Protein AF-A0A7S3QBJ7-F1 (afdb_monomer_lite)

Organism: NCBI:txid122233

Sequence (234 aa):
SKLQPYYFSNGYGLFRRMTGVGNSHPRRQLGHDWGYAGLPPSVVERPEIILKVELLSPSETVRELNFRWKPGDISKMPRQVAPYQPRLDWQMWFAALGSYHHNPWLVHFIHKILQGCKPVIALIDEPGLVSGAEEVLQIHALLFNYDFTRLNTEWSRKIPGTHLITSESESSDPGPEPENVDNHRGIWWTRSFDKDYLPPLDSSNESLRRLLESQGFHENMCLLSDEKCKLLSD

Radius of gyration: 21.18 Å; chains: 1; bounding box: 65×41×54 Å

InterPro domains:
  IPR009613 Lipase maturation factor [PTHR14463] (2-220)
  IPR057433 Lipase maturation factor 1/2, C-terminal domain [PF25179] (44-156)

Foldseek 3Di:
DPDDLAPDDAPCVVCLPVDLPDPPPPPDPPVDLPDDPSDAPRQNWAKFKWKWFFWPDPVRDIDTFAFDAADDDQLDRHDHQPPHDLPVNVLRRVCRSDACVVVVVVLVLVLCLQVLLLVSCVRGPDVCSNVVVIHTFKIWIFIKIKRFEHPPDPVQVPRPPHDHQDQPVPDPDDDPDDDDDPDSSGGGIDMDTDGGRDGMDGNPDPVSVVSCVVVVHDPDDSPDPPPVVPPPDD

pLDDT: mean 72.74, std 20.42, range [30.16, 96.5]

Structure (mmCIF, N/CA/C/O 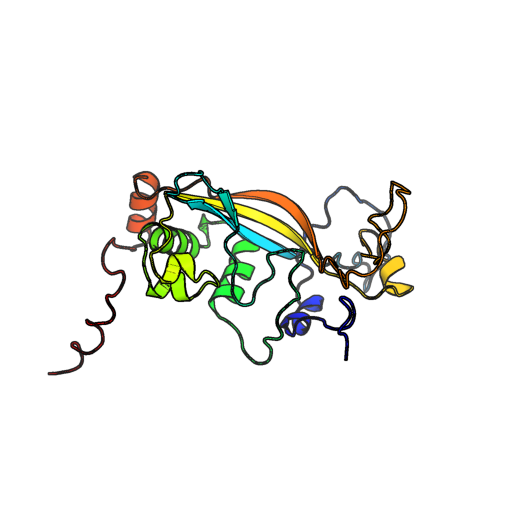backbone):
data_AF-A0A7S3QBJ7-F1
#
_entry.id   AF-A0A7S3QBJ7-F1
#
loop_
_atom_site.group_PDB
_atom_site.id
_atom_site.type_symbol
_atom_site.label_atom_id
_atom_site.label_alt_id
_atom_site.label_comp_id
_atom_site.label_asym_id
_atom_site.label_entity_id
_atom_site.label_seq_id
_atom_site.pdbx_PDB_ins_code
_atom_site.Cartn_x
_atom_site.Cartn_y
_atom_site.Cartn_z
_atom_site.occupancy
_atom_site.B_iso_or_equiv
_atom_site.auth_seq_id
_atom_site.auth_comp_id
_atom_site.auth_asym_id
_atom_site.auth_atom_id
_atom_site.pdbx_PDB_model_num
ATOM 1 N N . SER A 1 1 ? 26.733 -17.215 4.662 1.00 37.94 1 SER A N 1
ATOM 2 C CA . SER A 1 1 ? 26.687 -16.595 3.322 1.00 37.94 1 SER A CA 1
ATOM 3 C C . SER A 1 1 ? 26.086 -15.203 3.458 1.00 37.94 1 SER A C 1
ATOM 5 O O . SER A 1 1 ? 24.935 -15.092 3.855 1.00 37.94 1 SER A O 1
ATOM 7 N N . LYS A 1 2 ? 26.858 -14.129 3.223 1.00 37.47 2 LYS A N 1
ATOM 8 C CA . LYS A 1 2 ? 26.306 -12.761 3.200 1.00 37.47 2 LYS A CA 1
ATOM 9 C C . LYS A 1 2 ? 25.478 -12.613 1.914 1.00 37.47 2 LYS A C 1
ATOM 11 O O . LYS A 1 2 ? 26.030 -12.687 0.820 1.00 37.47 2 LYS A O 1
ATOM 16 N N . LEU A 1 3 ? 24.155 -12.513 2.050 1.00 44.62 3 LEU A N 1
ATOM 17 C CA . LEU A 1 3 ? 23.228 -12.351 0.928 1.00 44.62 3 LEU A CA 1
ATOM 18 C C . LEU A 1 3 ? 23.307 -10.912 0.423 1.00 44.62 3 LEU A C 1
ATOM 20 O O . LEU A 1 3 ? 23.087 -9.982 1.192 1.00 44.62 3 LEU A O 1
ATOM 24 N N . GLN A 1 4 ? 23.645 -10.729 -0.852 1.00 54.22 4 GLN A N 1
ATOM 25 C CA . GLN A 1 4 ? 23.690 -9.394 -1.446 1.00 54.22 4 GLN A CA 1
ATOM 26 C C . GLN A 1 4 ? 22.313 -9.006 -2.013 1.00 54.22 4 GLN A C 1
ATOM 28 O O . GLN A 1 4 ? 21.617 -9.889 -2.532 1.00 54.22 4 GLN A O 1
ATOM 33 N N . PRO A 1 5 ? 21.947 -7.706 -2.005 1.00 54.84 5 PRO A N 1
ATOM 34 C CA . PRO A 1 5 ? 20.645 -7.204 -2.458 1.00 54.84 5 PRO A CA 1
ATOM 35 C C . PRO A 1 5 ? 20.201 -7.599 -3.875 1.00 54.84 5 PRO A C 1
ATOM 37 O O . PRO A 1 5 ? 19.038 -7.498 -4.239 1.00 54.84 5 PRO A O 1
ATOM 40 N N . TYR A 1 6 ? 21.121 -8.062 -4.712 1.00 57.44 6 TYR A N 1
ATOM 41 C CA . TYR A 1 6 ? 20.850 -8.378 -6.110 1.00 57.44 6 TYR A CA 1
ATOM 42 C C . TYR A 1 6 ? 20.736 -9.885 -6.396 1.00 57.44 6 TYR A C 1
ATOM 44 O O . TYR A 1 6 ? 20.407 -10.255 -7.521 1.00 57.44 6 TYR A O 1
ATOM 52 N N . TYR A 1 7 ? 20.967 -10.762 -5.407 1.00 50.25 7 TYR A N 1
ATOM 53 C CA . TYR A 1 7 ? 20.947 -12.221 -5.612 1.00 50.25 7 TYR A CA 1
ATOM 54 C C . TYR A 1 7 ? 19.602 -12.899 -5.320 1.00 50.25 7 TYR A C 1
ATOM 56 O O . TYR A 1 7 ? 19.416 -14.045 -5.722 1.00 50.25 7 TYR A O 1
ATOM 64 N N . PHE A 1 8 ? 18.653 -12.222 -4.666 1.00 49.66 8 PHE A N 1
ATOM 65 C CA . PHE A 1 8 ? 17.331 -12.785 -4.380 1.00 49.66 8 PHE A CA 1
ATOM 66 C C . PHE A 1 8 ? 16.217 -11.936 -4.991 1.00 49.66 8 PHE A C 1
ATOM 68 O O . PHE A 1 8 ? 15.917 -10.836 -4.537 1.00 49.66 8 PHE A O 1
ATOM 75 N N . SER A 1 9 ? 15.547 -12.479 -6.008 1.00 44.09 9 SER A N 1
ATOM 76 C CA . SER A 1 9 ? 14.243 -11.985 -6.445 1.00 44.09 9 SER A CA 1
ATOM 77 C C . SER A 1 9 ? 13.149 -12.721 -5.671 1.00 44.09 9 SER A C 1
ATOM 79 O O . SER A 1 9 ? 13.139 -13.951 -5.666 1.00 44.09 9 SER A O 1
ATOM 81 N N . ASN A 1 10 ? 12.222 -11.983 -5.048 1.00 46.62 10 ASN A N 1
ATOM 82 C CA . ASN A 1 10 ? 10.992 -12.516 -4.442 1.00 46.62 10 ASN A CA 1
ATOM 83 C C . ASN A 1 10 ? 10.366 -13.622 -5.322 1.00 46.62 10 ASN A C 1
ATOM 85 O O . ASN A 1 10 ? 10.346 -13.477 -6.542 1.00 46.62 10 ASN A O 1
ATOM 89 N N . GLY A 1 11 ? 9.786 -14.668 -4.725 1.00 37.97 11 GLY A N 1
ATOM 90 C CA . GLY A 1 11 ? 9.012 -15.703 -5.430 1.00 37.97 11 GLY A CA 1
ATOM 91 C C . GLY A 1 11 ? 7.791 -15.175 -6.204 1.00 37.97 11 GLY A C 1
ATOM 92 O O . GLY A 1 11 ? 7.361 -15.805 -7.166 1.00 37.97 11 GLY A O 1
ATOM 93 N N . TYR A 1 12 ? 7.298 -13.969 -5.894 1.00 52.38 12 TYR A N 1
ATOM 94 C CA . TYR A 1 12 ? 6.365 -13.240 -6.771 1.00 52.38 12 TYR A CA 1
ATOM 95 C C . TYR A 1 12 ? 6.990 -12.770 -8.097 1.00 52.38 12 TYR A C 1
ATOM 97 O O . TYR A 1 12 ? 6.292 -12.293 -8.991 1.00 52.38 12 TYR A O 1
ATOM 105 N N . GLY A 1 13 ? 8.302 -12.951 -8.261 1.00 45.84 13 GLY A N 1
ATOM 106 C CA . GLY A 1 13 ? 9.057 -12.761 -9.492 1.00 45.84 13 GLY A CA 1
ATOM 107 C C . GLY A 1 13 ? 8.562 -13.608 -10.662 1.00 45.84 13 GLY A C 1
ATOM 108 O O . GLY A 1 13 ? 8.785 -13.214 -11.805 1.00 45.84 13 GLY A O 1
ATOM 109 N N . LEU A 1 14 ? 7.813 -14.690 -10.405 1.00 41.75 14 LEU A N 1
ATOM 110 C CA . LEU A 1 14 ? 7.126 -15.461 -11.448 1.00 41.75 14 LEU A CA 1
ATOM 111 C C . LEU A 1 14 ? 6.160 -14.585 -12.272 1.00 41.75 14 LEU A C 1
ATOM 113 O O . LEU A 1 14 ? 5.956 -14.831 -13.457 1.00 41.75 14 LEU A O 1
ATOM 117 N N . PHE A 1 15 ? 5.645 -13.501 -11.683 1.00 46.72 15 PHE A N 1
ATOM 118 C CA . PHE A 1 15 ? 4.733 -12.567 -12.343 1.00 46.72 15 PHE A CA 1
ATOM 119 C C . PHE A 1 15 ? 5.408 -11.281 -12.842 1.00 46.72 15 PHE A C 1
ATOM 121 O O . PHE A 1 15 ? 4.734 -10.466 -13.467 1.00 46.72 15 PHE A O 1
ATOM 128 N N . ARG A 1 16 ? 6.742 -11.122 -12.694 1.00 43.25 16 ARG A N 1
ATOM 129 C CA . ARG A 1 16 ? 7.505 -9.989 -13.282 1.00 43.25 16 ARG A CA 1
ATOM 130 C C . ARG A 1 16 ? 7.311 -9.863 -14.797 1.00 43.25 16 ARG A C 1
ATOM 132 O O . ARG A 1 16 ? 7.551 -8.797 -15.346 1.00 43.25 16 ARG A O 1
ATOM 139 N N . ARG A 1 17 ? 6.917 -10.953 -15.467 1.00 41.66 17 ARG A N 1
ATOM 140 C CA . ARG A 1 17 ? 6.672 -10.999 -16.916 1.00 41.66 17 ARG A CA 1
ATOM 141 C C . ARG A 1 17 ? 5.201 -11.086 -17.305 1.00 41.66 17 ARG A C 1
ATOM 143 O O . ARG A 1 17 ? 4.901 -10.893 -18.475 1.00 41.66 17 ARG A O 1
ATOM 150 N N . MET A 1 18 ? 4.300 -11.406 -16.373 1.00 38.53 18 MET A N 1
ATOM 151 C CA . MET A 1 18 ? 2.911 -11.714 -16.735 1.00 38.53 18 MET A CA 1
ATOM 152 C C . MET A 1 18 ? 1.993 -10.491 -16.716 1.00 38.53 18 MET A C 1
ATOM 154 O O . MET A 1 18 ? 0.920 -10.535 -17.300 1.00 38.53 18 MET A O 1
ATOM 158 N N . THR A 1 19 ? 2.447 -9.374 -16.153 1.00 43.25 19 THR A N 1
ATOM 159 C CA . THR A 1 19 ? 1.779 -8.080 -16.293 1.00 43.25 19 THR A CA 1
ATOM 160 C C . THR A 1 19 ? 2.831 -6.974 -16.217 1.00 43.25 19 THR A C 1
ATOM 162 O O . THR A 1 19 ? 3.228 -6.556 -15.128 1.00 43.25 19 THR A O 1
ATOM 165 N N . GLY A 1 20 ? 3.316 -6.510 -17.370 1.00 46.41 20 GLY A N 1
ATOM 166 C CA . GLY A 1 20 ? 3.929 -5.187 -17.478 1.00 46.41 20 GLY A CA 1
ATOM 167 C C . GLY A 1 20 ? 2.837 -4.143 -17.265 1.00 46.41 20 GLY A C 1
ATOM 168 O O . GLY A 1 20 ? 2.245 -3.671 -18.225 1.00 46.41 20 GLY A O 1
ATOM 169 N N . VAL A 1 21 ? 2.496 -3.882 -16.004 1.00 51.53 21 VAL A N 1
ATOM 170 C CA . VAL A 1 21 ? 1.410 -2.977 -15.606 1.00 51.53 21 VAL A CA 1
ATOM 171 C C . VAL A 1 21 ? 1.979 -1.834 -14.789 1.00 51.53 21 VAL A C 1
ATOM 173 O O . VAL A 1 21 ? 1.752 -1.714 -13.593 1.00 51.53 21 VAL A O 1
ATOM 176 N N . GLY A 1 22 ? 2.736 -0.996 -15.477 1.00 47.16 22 GLY A N 1
ATOM 177 C CA . GLY A 1 22 ? 3.039 0.357 -15.053 1.00 47.16 22 GLY A CA 1
ATOM 178 C C . GLY A 1 22 ? 2.793 1.259 -16.249 1.00 47.16 22 GLY A C 1
ATOM 179 O O . GLY A 1 22 ? 3.067 0.866 -17.387 1.00 47.16 22 GLY A O 1
ATOM 180 N N . ASN A 1 23 ? 2.239 2.447 -16.022 1.00 47.62 23 ASN A N 1
ATOM 181 C CA . ASN A 1 23 ? 2.237 3.448 -17.075 1.00 47.62 23 ASN A CA 1
ATOM 182 C C . ASN A 1 23 ? 3.698 3.796 -17.330 1.00 47.62 23 ASN A C 1
ATOM 184 O O . ASN A 1 23 ? 4.310 4.466 -16.508 1.00 47.62 23 ASN A O 1
ATOM 188 N N . SER A 1 24 ? 4.253 3.376 -18.468 1.00 49.50 24 SER A N 1
ATOM 189 C CA . SER A 1 24 ? 5.453 4.009 -19.002 1.00 49.50 24 SER A CA 1
ATOM 190 C C . SER A 1 24 ? 5.115 5.490 -19.120 1.00 49.50 24 SER A C 1
ATOM 192 O O . SER A 1 24 ? 4.382 5.884 -20.028 1.00 49.50 24 SER A O 1
ATOM 194 N N . HIS A 1 25 ? 5.514 6.291 -18.132 1.00 46.25 25 HIS A N 1
ATOM 195 C CA . HIS A 1 25 ? 5.148 7.696 -18.085 1.00 46.25 25 HIS A CA 1
ATOM 196 C C . HIS A 1 25 ? 5.441 8.342 -19.453 1.00 46.25 25 HIS A C 1
ATOM 198 O O . HIS A 1 25 ? 6.467 8.024 -20.066 1.00 46.25 25 HIS A O 1
ATOM 204 N N . PRO A 1 26 ? 4.633 9.321 -19.908 1.00 44.31 26 PRO A N 1
ATOM 205 C CA . PRO A 1 26 ? 4.879 10.038 -21.164 1.00 44.31 26 PRO A CA 1
ATOM 206 C C . PRO A 1 26 ? 6.261 10.707 -21.233 1.00 44.31 26 PRO A C 1
ATOM 208 O O . PRO A 1 26 ? 6.698 11.124 -22.302 1.00 44.31 26 PRO A O 1
ATOM 211 N N . ARG A 1 27 ? 6.975 10.803 -20.099 1.00 42.84 27 ARG A N 1
ATOM 212 C CA . ARG A 1 27 ? 8.311 11.397 -19.976 1.00 42.84 27 ARG A CA 1
ATOM 213 C C . ARG A 1 27 ? 9.384 10.763 -20.859 1.00 42.84 27 ARG A C 1
ATOM 215 O O . ARG A 1 27 ? 10.455 11.348 -20.982 1.00 42.84 27 ARG A O 1
ATOM 222 N N . ARG A 1 28 ? 9.136 9.606 -21.471 1.00 47.84 28 ARG A N 1
ATOM 223 C CA . ARG A 1 28 ? 10.066 8.986 -22.416 1.00 47.84 28 ARG A CA 1
ATOM 224 C C . ARG A 1 28 ? 9.316 8.412 -23.618 1.00 47.84 28 ARG A C 1
ATOM 226 O O . ARG A 1 28 ? 9.299 7.205 -23.821 1.00 47.84 28 ARG A O 1
ATOM 233 N N . GLN A 1 29 ? 8.756 9.293 -24.453 1.00 46.31 29 GLN A N 1
ATOM 234 C CA . GLN A 1 29 ? 8.594 9.027 -25.891 1.00 46.31 29 GLN A CA 1
ATOM 235 C C . GLN A 1 29 ? 9.986 8.824 -26.523 1.00 46.31 29 GLN A C 1
ATOM 237 O O . GLN A 1 29 ? 10.482 9.661 -27.270 1.00 46.31 29 GLN A O 1
ATOM 242 N N . LEU A 1 30 ? 10.677 7.738 -26.179 1.00 51.03 30 LEU A N 1
ATOM 243 C CA . LEU A 1 30 ? 11.791 7.271 -26.989 1.00 51.03 30 LEU A CA 1
ATOM 244 C C . LEU A 1 30 ? 11.161 6.514 -28.151 1.00 51.03 30 LEU A C 1
ATOM 246 O O . LEU A 1 30 ? 10.716 5.382 -27.984 1.00 51.03 30 LEU A O 1
ATOM 250 N N . GLY A 1 31 ? 11.051 7.196 -29.291 1.00 49.03 31 GLY A N 1
ATOM 251 C CA . GLY A 1 31 ? 10.437 6.706 -30.522 1.00 49.03 31 GLY A CA 1
ATOM 252 C C . GLY A 1 31 ? 11.206 5.557 -31.166 1.00 49.03 31 GLY A C 1
ATOM 253 O O . GLY A 1 31 ? 11.760 5.721 -32.246 1.00 49.03 31 GLY A O 1
ATOM 254 N N . HIS A 1 32 ? 11.247 4.399 -30.516 1.00 49.12 32 HIS A N 1
ATOM 255 C CA . HIS A 1 32 ? 11.928 3.230 -31.046 1.00 49.12 32 HIS A CA 1
ATOM 256 C C . HIS A 1 32 ? 11.149 1.937 -30.746 1.00 49.12 32 HIS A C 1
ATOM 258 O O . HIS A 1 32 ? 10.763 1.667 -29.608 1.00 49.12 32 HIS A O 1
ATOM 264 N N . ASP A 1 33 ? 10.994 1.113 -31.783 1.00 51.12 33 ASP A N 1
ATOM 265 C CA . ASP A 1 33 ? 10.482 -0.266 -31.776 1.00 51.12 33 ASP A CA 1
ATOM 266 C C . ASP A 1 33 ? 11.501 -1.249 -31.156 1.00 51.12 33 ASP A C 1
ATOM 268 O O . ASP A 1 33 ? 11.866 -2.260 -31.751 1.00 51.12 33 ASP A O 1
ATOM 272 N N . TRP A 1 34 ? 12.061 -0.943 -29.982 1.00 51.62 34 TRP A N 1
ATOM 273 C CA . TRP A 1 34 ? 13.194 -1.701 -29.419 1.00 51.62 34 TRP A CA 1
ATOM 274 C C . TRP A 1 34 ? 12.785 -2.803 -28.423 1.00 51.62 34 TRP A C 1
ATOM 276 O O . TRP A 1 34 ? 13.579 -3.189 -27.566 1.00 51.62 34 TRP A O 1
ATOM 286 N N . GLY A 1 35 ? 11.575 -3.361 -28.539 1.00 53.94 35 GLY A N 1
ATOM 287 C CA . GLY A 1 35 ? 11.150 -4.520 -27.744 1.00 53.94 35 GLY A CA 1
ATOM 288 C C . GLY A 1 35 ? 10.484 -5.635 -28.548 1.00 53.94 35 GLY A C 1
ATOM 289 O O . GLY A 1 35 ? 10.377 -5.590 -29.773 1.00 53.94 35 GLY A O 1
ATOM 290 N N . TYR A 1 36 ? 10.118 -6.715 -27.853 1.00 48.88 36 TYR A N 1
ATOM 291 C CA . TYR A 1 36 ? 9.599 -7.923 -28.493 1.00 48.88 36 TYR A CA 1
ATOM 292 C C . TYR A 1 36 ? 8.275 -7.622 -29.211 1.00 48.88 36 TYR A C 1
ATOM 294 O O . TYR A 1 36 ? 7.364 -7.055 -28.612 1.00 48.88 36 TYR A O 1
ATOM 302 N N . ALA A 1 37 ? 8.175 -8.007 -30.487 1.00 52.88 37 ALA A N 1
ATOM 303 C CA . ALA A 1 37 ? 7.014 -7.754 -31.348 1.00 52.88 37 ALA A CA 1
ATOM 304 C C . ALA A 1 37 ? 6.644 -6.262 -31.543 1.00 52.88 37 ALA A C 1
ATOM 306 O O . ALA A 1 37 ? 5.473 -5.946 -31.732 1.00 52.88 37 ALA A O 1
ATOM 307 N N . GLY A 1 38 ? 7.620 -5.342 -31.499 1.00 51.94 38 GLY A N 1
ATOM 308 C CA . GLY A 1 38 ? 7.377 -3.905 -31.713 1.00 51.94 38 GLY A CA 1
ATOM 309 C C . GLY A 1 38 ? 6.729 -3.194 -30.519 1.00 51.94 38 GLY A C 1
ATOM 310 O O . GLY A 1 38 ? 6.366 -2.027 -30.611 1.00 51.94 38 GLY A O 1
ATOM 311 N N . LEU A 1 39 ? 6.590 -3.878 -29.381 1.00 52.81 39 LEU A N 1
ATOM 312 C CA . LEU A 1 39 ? 6.163 -3.259 -28.129 1.00 52.81 39 LEU A CA 1
ATOM 313 C C . LEU A 1 39 ? 7.390 -2.701 -27.402 1.00 52.81 39 LEU A C 1
ATOM 315 O O . LEU A 1 39 ? 8.408 -3.394 -27.354 1.00 52.81 39 LEU A O 1
ATOM 319 N N . PRO A 1 40 ? 7.330 -1.497 -26.803 1.00 53.72 40 PRO A N 1
ATOM 320 C CA . PRO A 1 40 ? 8.417 -1.010 -25.967 1.00 53.72 40 PRO A CA 1
ATOM 321 C C . PRO A 1 40 ? 8.682 -2.027 -24.849 1.00 53.72 40 PRO A C 1
ATOM 323 O O . PRO A 1 40 ? 7.735 -2.613 -24.313 1.00 53.72 40 PRO A O 1
ATOM 326 N N . PRO A 1 41 ? 9.945 -2.273 -24.469 1.00 56.78 41 PRO A N 1
ATOM 327 C CA . PRO A 1 41 ? 10.249 -3.148 -23.349 1.00 56.78 41 PRO A CA 1
ATOM 328 C C . PRO A 1 41 ? 9.501 -2.674 -22.125 1.00 56.78 41 PRO A C 1
ATOM 330 O O . PRO A 1 41 ? 9.564 -1.497 -21.773 1.00 56.78 41 PRO A O 1
ATOM 333 N N . SER A 1 42 ? 8.763 -3.595 -21.510 1.00 53.03 42 SER A N 1
ATOM 334 C CA . SER A 1 42 ? 7.975 -3.300 -20.326 1.00 53.03 42 SER A CA 1
ATOM 335 C C . SER A 1 42 ? 8.911 -2.729 -19.265 1.00 53.03 42 SER A C 1
ATOM 337 O O . SER A 1 42 ? 9.710 -3.466 -18.676 1.00 53.03 42 SER A O 1
ATOM 339 N N . VAL A 1 43 ? 8.834 -1.421 -19.025 1.00 55.75 43 VAL A N 1
ATOM 340 C CA . VAL A 1 43 ? 9.344 -0.857 -17.782 1.00 55.75 43 VAL A CA 1
ATOM 341 C C . VAL A 1 43 ? 8.481 -1.500 -16.702 1.00 55.75 43 VAL A C 1
ATOM 343 O O . VAL A 1 43 ? 7.267 -1.309 -16.672 1.00 55.75 43 VAL A O 1
ATOM 346 N N . VAL A 1 44 ? 9.085 -2.376 -15.896 1.00 63.16 44 VAL A N 1
ATOM 347 C CA . VAL A 1 44 ? 8.378 -3.114 -14.843 1.00 63.16 44 VAL A CA 1
ATOM 348 C C . VAL A 1 44 ? 8.222 -2.182 -13.646 1.00 63.16 44 VAL A C 1
ATOM 350 O O . VAL A 1 44 ? 8.900 -2.334 -12.636 1.00 63.16 44 VAL A O 1
ATOM 353 N N . GLU A 1 45 ? 7.367 -1.178 -13.801 1.00 72.06 45 GLU A N 1
ATOM 354 C CA . GLU A 1 45 ? 6.850 -0.392 -12.689 1.00 72.06 45 GLU A CA 1
ATOM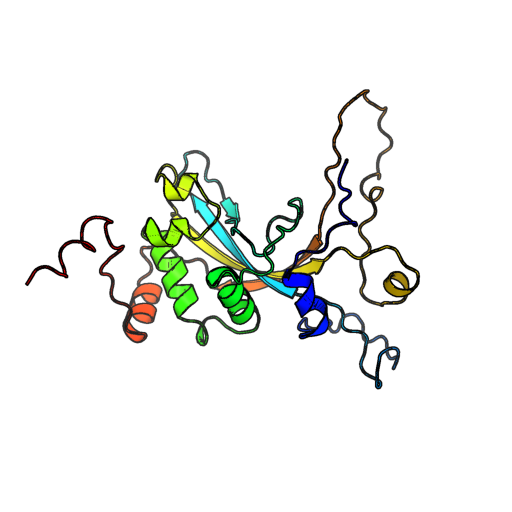 355 C C . GLU A 1 45 ? 5.645 -1.126 -12.106 1.00 72.06 45 GLU A C 1
ATOM 357 O O . GLU A 1 45 ? 4.776 -1.598 -12.841 1.00 72.06 45 GLU A O 1
ATOM 362 N N . ARG A 1 46 ? 5.616 -1.271 -10.781 1.00 81.56 46 ARG A N 1
ATOM 363 C CA . ARG A 1 46 ? 4.515 -1.920 -10.072 1.00 81.56 46 ARG A CA 1
ATOM 364 C C . ARG A 1 46 ? 3.799 -0.903 -9.186 1.00 81.56 46 ARG A C 1
ATOM 366 O O . ARG A 1 46 ? 4.423 -0.421 -8.239 1.00 81.56 46 ARG A O 1
ATOM 373 N N . PRO A 1 47 ? 2.518 -0.599 -9.445 1.00 88.56 47 PRO A N 1
ATOM 374 C CA . PRO A 1 47 ? 1.744 0.248 -8.560 1.00 88.56 47 PRO A CA 1
ATOM 375 C C . PRO A 1 47 ? 1.497 -0.484 -7.239 1.00 88.56 47 PRO A C 1
ATOM 377 O O . PRO A 1 47 ? 1.134 -1.662 -7.211 1.00 88.56 47 PRO A O 1
ATOM 380 N N . GLU A 1 48 ? 1.705 0.222 -6.138 1.00 91.38 48 GLU A N 1
ATOM 381 C CA . GLU A 1 48 ? 1.538 -0.272 -4.778 1.00 91.38 48 GLU A CA 1
ATOM 382 C C . GLU A 1 48 ? 0.831 0.785 -3.936 1.00 91.38 48 GLU A C 1
ATOM 384 O O . GLU A 1 48 ? 1.250 1.944 -3.874 1.00 91.38 48 GLU A O 1
ATOM 389 N N . ILE A 1 49 ? -0.228 0.361 -3.249 1.00 95.38 49 ILE A N 1
ATOM 390 C CA . ILE A 1 49 ? -0.912 1.196 -2.265 1.00 95.38 49 ILE A CA 1
ATOM 391 C C . ILE A 1 49 ? -0.137 1.122 -0.947 1.00 95.38 49 ILE A C 1
ATOM 393 O O . ILE A 1 49 ? 0.126 0.034 -0.418 1.00 95.38 49 ILE A O 1
ATOM 397 N N . ILE A 1 50 ? 0.214 2.288 -0.412 1.00 96.06 50 ILE A N 1
ATOM 398 C CA . ILE A 1 50 ? 0.892 2.468 0.869 1.00 96.06 50 ILE A CA 1
ATOM 399 C C . ILE A 1 50 ? -0.055 3.191 1.818 1.00 96.06 50 ILE A C 1
ATOM 401 O O . ILE A 1 50 ? -0.542 4.277 1.514 1.00 96.06 50 ILE A O 1
ATOM 405 N N . LEU A 1 51 ? -0.320 2.573 2.968 1.00 96.50 51 LEU A N 1
ATOM 406 C CA . LEU A 1 51 ? -1.139 3.164 4.019 1.00 96.50 51 LEU A CA 1
ATOM 407 C C . LEU A 1 51 ? -0.221 3.924 4.972 1.00 96.50 51 LEU A C 1
ATOM 409 O O . LEU A 1 51 ? 0.608 3.313 5.643 1.00 96.50 51 LEU A O 1
ATOM 413 N N . LYS A 1 52 ? -0.354 5.245 5.014 1.00 95.44 52 LYS A N 1
ATOM 414 C CA . LYS A 1 52 ? 0.240 6.091 6.047 1.00 95.44 52 LYS A CA 1
ATOM 415 C C . LYS A 1 52 ? -0.746 6.241 7.188 1.00 95.44 52 LYS A C 1
ATOM 417 O O . LYS A 1 52 ? -1.929 6.450 6.942 1.00 95.44 52 LYS A O 1
ATOM 422 N N . VAL A 1 53 ? -0.257 6.128 8.410 1.00 94.31 53 VAL A N 1
ATOM 423 C CA . VAL A 1 53 ? -1.055 6.261 9.621 1.00 94.31 53 VAL A CA 1
ATOM 424 C C . VAL A 1 53 ? -0.514 7.361 10.497 1.00 94.31 53 VAL A C 1
ATOM 426 O O . VAL A 1 53 ? 0.698 7.542 10.605 1.00 94.31 53 VAL A O 1
ATOM 429 N N . GLU A 1 54 ? -1.441 8.058 11.130 1.00 93.06 54 GLU A N 1
ATOM 430 C CA . GLU A 1 54 ? -1.182 8.959 12.235 1.00 93.06 54 GLU A CA 1
ATOM 431 C C . GLU A 1 54 ? -1.608 8.262 13.525 1.00 93.06 54 GLU A C 1
ATOM 433 O O . GLU A 1 54 ? -2.739 7.776 13.636 1.00 93.06 54 GLU A O 1
ATOM 438 N N . LEU A 1 55 ? -0.677 8.152 14.472 1.00 90.50 55 LEU A N 1
ATOM 439 C CA . LEU A 1 55 ? -0.894 7.447 15.730 1.00 90.50 55 LEU A CA 1
ATOM 440 C C . LEU A 1 55 ? -1.174 8.414 16.875 1.00 90.50 55 LEU A C 1
ATOM 442 O O . LEU A 1 55 ? -0.510 9.446 16.999 1.00 90.50 55 LEU A O 1
ATOM 446 N N . LEU A 1 56 ? -2.067 8.006 17.780 1.00 85.38 56 LEU A N 1
ATOM 447 C CA . LEU A 1 56 ? -2.281 8.654 19.072 1.00 85.38 56 LEU A CA 1
ATOM 448 C C . LEU A 1 56 ? -1.079 8.364 19.983 1.00 85.38 56 LEU A C 1
ATOM 450 O O . LEU A 1 56 ? -1.084 7.460 20.814 1.00 85.38 56 LEU A O 1
ATOM 454 N N . SER A 1 57 ? 0.003 9.104 19.774 1.00 72.69 57 SER A N 1
ATOM 455 C CA . SER A 1 57 ? 1.231 9.028 20.562 1.00 72.69 57 SER A CA 1
ATOM 456 C C . SER A 1 57 ? 1.630 10.441 20.989 1.00 72.69 57 SER A C 1
ATOM 458 O O . SER A 1 57 ? 1.353 11.387 20.252 1.00 72.69 57 SER A O 1
ATOM 460 N N . PRO A 1 58 ? 2.306 10.622 22.138 1.00 63.31 58 PRO A N 1
ATOM 461 C CA . PRO A 1 58 ? 2.691 11.950 22.629 1.00 63.31 58 PRO A CA 1
ATOM 462 C C . PRO A 1 58 ? 3.648 12.711 21.695 1.00 63.31 58 PRO A C 1
ATOM 464 O O . PRO A 1 58 ? 3.916 13.885 21.927 1.00 63.31 58 PRO A O 1
ATOM 467 N N . SER A 1 59 ? 4.169 12.058 20.655 1.00 65.12 59 SER A N 1
ATOM 468 C CA . SER A 1 59 ? 5.065 12.637 19.657 1.00 65.12 59 SER A CA 1
ATOM 469 C C . SER A 1 59 ? 4.498 12.616 18.229 1.00 65.12 59 SER A C 1
ATOM 471 O O . SER A 1 59 ? 5.309 12.631 17.310 1.00 65.12 59 SER A O 1
ATOM 473 N N . GLU A 1 60 ? 3.166 12.522 18.045 1.00 62.81 60 GLU A N 1
ATOM 474 C CA . GLU A 1 60 ? 2.453 12.541 16.741 1.00 62.81 60 GLU A CA 1
ATOM 475 C C . GLU A 1 60 ? 3.274 11.909 15.604 1.00 62.81 60 GLU A C 1
ATOM 477 O O . GLU A 1 60 ? 3.829 12.569 14.723 1.00 62.81 60 GLU A O 1
ATOM 482 N N . THR A 1 61 ? 3.436 10.587 15.670 1.00 82.06 61 THR A N 1
ATOM 483 C CA . THR A 1 61 ? 4.280 9.867 14.715 1.00 82.06 61 THR A CA 1
ATOM 484 C C . THR A 1 61 ? 3.467 9.447 13.495 1.00 82.06 61 THR A C 1
ATOM 486 O O . THR A 1 61 ? 2.652 8.526 13.550 1.00 82.06 61 THR A O 1
ATOM 489 N N . VAL A 1 62 ? 3.706 10.118 12.365 1.00 88.88 62 VAL A N 1
ATOM 490 C CA . VAL A 1 62 ? 3.218 9.669 11.054 1.00 88.88 62 VAL A CA 1
ATOM 491 C C . VAL A 1 62 ? 4.154 8.585 10.525 1.00 88.88 62 VAL A C 1
ATOM 493 O O . VAL A 1 62 ? 5.352 8.826 10.355 1.00 88.88 62 VAL A O 1
ATOM 496 N N . ARG A 1 63 ? 3.626 7.392 10.230 1.00 91.19 63 ARG A N 1
ATOM 497 C CA . ARG A 1 63 ? 4.419 6.277 9.680 1.00 91.19 63 ARG A CA 1
ATOM 498 C C . ARG A 1 63 ? 3.672 5.457 8.637 1.00 91.19 63 ARG A C 1
ATOM 500 O O . ARG A 1 63 ? 2.453 5.503 8.542 1.00 91.19 63 ARG A O 1
ATOM 507 N N . GLU A 1 64 ? 4.409 4.708 7.825 1.00 94.06 64 GLU A N 1
ATOM 508 C CA . GLU A 1 64 ? 3.838 3.778 6.842 1.00 94.06 64 GLU A CA 1
ATOM 509 C C . GLU A 1 64 ? 3.572 2.415 7.490 1.00 94.06 64 GLU A C 1
ATOM 511 O O . GLU A 1 64 ? 4.435 1.891 8.196 1.00 94.06 64 GLU A O 1
ATOM 516 N N . LEU A 1 65 ? 2.398 1.829 7.234 1.00 93.75 65 LEU A N 1
ATOM 517 C CA . LEU A 1 65 ? 2.087 0.468 7.663 1.00 93.75 65 LEU A CA 1
ATOM 518 C C . LEU A 1 65 ? 2.838 -0.543 6.811 1.00 93.75 65 LEU A C 1
ATOM 520 O O . LEU A 1 65 ? 2.777 -0.532 5.575 1.00 93.75 65 LEU A O 1
ATOM 524 N N . ASN A 1 66 ? 3.463 -1.491 7.492 1.00 92.38 66 ASN A N 1
ATOM 525 C CA . ASN A 1 66 ? 4.128 -2.606 6.857 1.00 92.38 66 ASN A CA 1
ATOM 526 C C . ASN A 1 66 ? 3.175 -3.782 6.680 1.00 92.38 66 ASN A C 1
ATOM 528 O O . ASN A 1 66 ? 2.430 -4.182 7.573 1.00 92.38 66 ASN A O 1
ATOM 532 N N . PHE A 1 67 ? 3.236 -4.383 5.500 1.00 91.56 67 PHE A N 1
ATOM 533 C CA . PHE A 1 67 ? 2.533 -5.620 5.196 1.00 91.56 67 PHE A CA 1
ATOM 534 C C . PHE A 1 67 ? 3.507 -6.789 5.275 1.00 91.56 67 PHE A C 1
ATOM 536 O O . PHE A 1 67 ? 4.725 -6.627 5.170 1.00 91.56 67 PHE A O 1
ATOM 543 N N . ARG A 1 68 ? 2.966 -7.994 5.462 1.00 88.31 68 ARG A N 1
ATOM 544 C CA . ARG A 1 68 ? 3.797 -9.175 5.688 1.00 88.31 68 ARG A CA 1
ATOM 545 C C . ARG A 1 68 ? 4.586 -9.573 4.447 1.00 88.31 68 ARG A C 1
ATOM 547 O O . ARG A 1 68 ? 5.757 -9.908 4.596 1.00 88.31 68 ARG A O 1
ATOM 554 N N . TRP A 1 69 ? 3.990 -9.546 3.253 1.00 86.81 69 TRP A N 1
ATOM 555 C CA . TRP A 1 69 ? 4.598 -10.169 2.071 1.00 86.81 69 TRP A CA 1
ATOM 556 C C . TRP A 1 69 ? 4.749 -9.243 0.864 1.00 86.81 69 TRP A C 1
ATOM 558 O O . TRP A 1 69 ? 5.673 -9.453 0.072 1.00 86.81 69 TRP A O 1
ATOM 568 N N . LYS A 1 70 ? 3.873 -8.245 0.700 1.00 87.81 70 LYS A N 1
ATOM 569 C CA . LYS A 1 70 ? 3.961 -7.286 -0.404 1.00 87.81 70 LYS A CA 1
ATOM 570 C C . LYS A 1 70 ? 5.139 -6.321 -0.218 1.00 87.81 70 LYS A C 1
ATOM 572 O O . LYS A 1 70 ? 5.562 -6.073 0.914 1.00 87.81 70 LYS A O 1
ATOM 577 N N . PRO A 1 71 ? 5.648 -5.743 -1.316 1.00 87.56 71 PRO A N 1
ATOM 578 C CA . PRO A 1 71 ? 6.621 -4.660 -1.257 1.00 87.56 71 PRO A CA 1
ATOM 579 C C . PRO A 1 71 ? 6.123 -3.472 -0.422 1.00 87.56 71 PRO A C 1
ATOM 581 O O . PRO A 1 71 ? 4.929 -3.161 -0.380 1.00 87.56 71 PRO A O 1
ATOM 584 N N . GLY A 1 72 ? 7.059 -2.808 0.244 1.00 87.19 72 GLY A N 1
ATOM 585 C CA . GLY A 1 72 ? 6.809 -1.674 1.126 1.00 87.19 72 GLY A CA 1
ATOM 586 C C . GLY A 1 72 ? 8.105 -0.902 1.320 1.00 87.19 72 GLY A C 1
ATOM 587 O O . GLY A 1 72 ? 8.636 -0.354 0.357 1.00 87.19 72 GLY A O 1
ATOM 588 N N . ASP A 1 73 ? 8.641 -0.912 2.536 1.00 88.38 73 ASP A N 1
ATOM 589 C CA . ASP A 1 73 ? 9.926 -0.291 2.867 1.00 88.38 73 ASP A CA 1
ATOM 590 C C . ASP A 1 73 ? 11.028 -0.621 1.841 1.00 88.38 73 ASP A C 1
ATOM 592 O O . ASP A 1 73 ? 11.332 -1.784 1.577 1.00 88.38 73 ASP A O 1
ATOM 596 N N . ILE A 1 74 ? 11.622 0.429 1.270 1.00 87.25 74 ILE A N 1
ATOM 597 C CA . ILE A 1 74 ? 12.671 0.360 0.245 1.00 87.25 74 ILE A CA 1
ATOM 598 C C . ILE A 1 74 ? 13.974 -0.260 0.737 1.00 87.25 74 ILE A C 1
ATOM 600 O O . ILE A 1 74 ? 14.758 -0.759 -0.065 1.00 87.25 74 ILE A O 1
ATOM 604 N N . SER A 1 75 ? 14.200 -0.254 2.046 1.00 84.38 75 SER A N 1
ATOM 605 C CA . SER A 1 75 ? 15.388 -0.820 2.677 1.00 84.38 75 SER A CA 1
ATOM 606 C C . SER A 1 75 ? 15.205 -2.287 3.082 1.00 84.38 75 SER A C 1
ATOM 608 O O . SER A 1 75 ? 16.176 -2.974 3.407 1.00 84.38 75 SER A O 1
ATOM 610 N N . LYS A 1 76 ? 13.973 -2.812 3.021 1.00 82.44 76 LYS A N 1
ATOM 611 C CA . LYS A 1 76 ? 13.656 -4.174 3.453 1.00 82.44 76 LYS A CA 1
ATOM 612 C C . LYS A 1 76 ? 13.767 -5.160 2.296 1.00 82.44 76 LYS A C 1
ATOM 614 O O . LYS A 1 76 ? 13.171 -4.991 1.236 1.00 82.44 76 LYS A O 1
ATOM 619 N N . MET A 1 77 ? 14.485 -6.253 2.545 1.00 79.00 77 MET A N 1
ATOM 620 C CA . MET A 1 77 ? 14.598 -7.354 1.592 1.00 79.00 77 MET A CA 1
ATOM 621 C C . MET A 1 77 ? 13.215 -7.938 1.251 1.00 79.00 77 MET A C 1
ATOM 623 O O . MET A 1 77 ? 12.414 -8.181 2.162 1.00 79.00 77 MET A O 1
ATOM 627 N N . PRO A 1 78 ? 12.932 -8.244 -0.030 1.00 78.50 78 PRO A N 1
ATOM 628 C CA . PRO A 1 78 ? 11.734 -8.978 -0.397 1.00 78.50 78 PRO A CA 1
ATOM 629 C C . PRO A 1 78 ? 11.685 -10.341 0.296 1.00 78.50 78 PRO A C 1
ATOM 631 O O . PRO A 1 78 ? 12.632 -11.124 0.226 1.00 78.50 78 PRO A O 1
ATOM 634 N N . ARG A 1 79 ? 10.543 -10.677 0.898 1.00 80.06 79 ARG A N 1
ATOM 635 C CA . ARG A 1 79 ? 10.339 -12.009 1.478 1.00 80.06 79 ARG A CA 1
ATOM 636 C C . ARG A 1 79 ? 10.122 -13.056 0.383 1.00 80.06 79 ARG A C 1
ATOM 638 O O . ARG A 1 79 ? 9.413 -12.803 -0.588 1.00 80.06 79 ARG A O 1
ATOM 645 N N . GLN A 1 80 ? 10.677 -14.255 0.557 1.00 78.75 80 GLN A N 1
ATOM 646 C CA . GLN A 1 80 ? 10.310 -15.410 -0.263 1.00 78.75 80 GLN A CA 1
ATOM 647 C C . GLN A 1 80 ? 8.980 -15.977 0.234 1.00 78.75 80 GLN A C 1
ATOM 649 O O . GLN A 1 80 ? 8.835 -16.306 1.406 1.00 78.75 80 GLN A O 1
ATOM 654 N N . VAL A 1 81 ? 8.012 -16.070 -0.670 1.00 78.31 81 VAL A N 1
ATOM 655 C CA . VAL A 1 81 ? 6.625 -16.431 -0.344 1.00 78.31 81 VAL A CA 1
ATOM 656 C C . VAL A 1 81 ? 6.091 -17.587 -1.182 1.00 78.31 81 VAL A C 1
ATOM 658 O O . VAL A 1 81 ? 5.226 -18.319 -0.720 1.00 78.31 81 VAL A O 1
ATOM 661 N N . ALA A 1 82 ? 6.637 -17.816 -2.380 1.00 73.88 82 ALA A N 1
ATOM 662 C CA . ALA A 1 82 ? 6.267 -18.967 -3.195 1.00 73.88 82 ALA A CA 1
ATOM 663 C C . ALA A 1 82 ? 6.583 -20.278 -2.445 1.00 73.88 82 ALA A C 1
ATOM 665 O O . ALA A 1 82 ? 7.653 -20.370 -1.834 1.00 73.88 82 ALA A O 1
ATOM 666 N N . PRO A 1 83 ? 5.697 -21.291 -2.498 1.00 78.38 83 PRO A N 1
ATOM 667 C CA . PRO A 1 83 ? 4.489 -21.402 -3.333 1.00 78.38 83 PRO A CA 1
ATOM 668 C C . PRO A 1 83 ? 3.204 -20.811 -2.714 1.00 78.38 83 PRO A C 1
ATOM 670 O O . PRO A 1 83 ? 2.135 -20.916 -3.312 1.00 78.38 83 PRO A O 1
ATOM 673 N N . TYR A 1 84 ? 3.281 -20.212 -1.525 1.00 77.81 84 TYR A N 1
ATOM 674 C CA . TYR A 1 84 ? 2.130 -19.623 -0.846 1.00 77.81 84 TYR A CA 1
ATOM 675 C C . TYR A 1 84 ? 1.646 -18.349 -1.562 1.00 77.81 84 TYR A C 1
ATOM 677 O O . TYR A 1 84 ? 2.439 -17.581 -2.108 1.00 77.81 84 TYR A O 1
ATOM 685 N N . GLN A 1 85 ? 0.330 -18.118 -1.550 1.00 80.50 85 GLN A N 1
ATOM 686 C CA . GLN A 1 85 ? -0.314 -16.948 -2.160 1.00 80.50 85 GLN A CA 1
ATOM 687 C C . GLN A 1 85 ? -1.096 -16.155 -1.100 1.00 80.50 85 GLN A C 1
ATOM 689 O O . GLN A 1 85 ? -2.309 -16.333 -0.967 1.00 80.50 85 GLN A O 1
ATOM 694 N N . PRO A 1 86 ? -0.424 -15.298 -0.310 1.00 85.75 86 PRO A N 1
ATOM 695 C CA . PRO A 1 86 ? -1.084 -14.422 0.647 1.00 85.75 86 PRO A CA 1
ATOM 696 C C . PRO A 1 86 ? -2.220 -13.621 0.006 1.00 85.75 86 PRO A C 1
ATOM 698 O O . PRO A 1 86 ? -2.014 -12.782 -0.874 1.00 85.75 86 PRO A O 1
ATOM 701 N N . ARG A 1 87 ? -3.446 -13.894 0.456 1.00 89.31 87 ARG A N 1
ATOM 702 C CA . ARG A 1 87 ? -4.653 -13.373 -0.190 1.00 89.31 87 ARG A CA 1
ATOM 703 C C . ARG A 1 87 ? -4.784 -11.855 -0.069 1.00 89.31 87 ARG A C 1
ATOM 705 O O . ARG A 1 87 ? -5.213 -11.228 -1.033 1.00 89.31 87 ARG A O 1
ATOM 712 N N . LEU A 1 88 ? -4.416 -11.279 1.079 1.00 91.50 88 LEU A N 1
ATOM 713 C CA . LEU A 1 88 ? -4.482 -9.830 1.299 1.00 91.50 88 LEU A CA 1
ATOM 714 C C . LEU A 1 88 ? -3.499 -9.091 0.387 1.00 91.50 88 LEU A C 1
ATOM 716 O O . LEU A 1 88 ? -3.900 -8.186 -0.332 1.00 91.50 88 LEU A O 1
ATOM 720 N N . ASP A 1 89 ? -2.233 -9.508 0.360 1.00 88.19 89 ASP A N 1
ATOM 721 C CA . ASP A 1 89 ? -1.195 -8.912 -0.488 1.00 88.19 89 ASP A CA 1
ATOM 722 C C . ASP A 1 89 ? -1.562 -8.991 -1.979 1.00 88.19 89 ASP A C 1
ATOM 724 O O . ASP A 1 89 ? -1.336 -8.047 -2.737 1.00 88.19 89 ASP A O 1
ATOM 728 N N . TRP A 1 90 ? -2.189 -10.096 -2.392 1.00 84.75 90 TRP A N 1
ATOM 729 C CA . TRP A 1 90 ? -2.732 -10.256 -3.738 1.00 84.75 90 TRP A CA 1
ATOM 730 C C . TRP A 1 90 ? -3.862 -9.261 -4.017 1.00 84.75 90 TRP A C 1
ATOM 732 O O . TRP A 1 90 ? -3.822 -8.553 -5.017 1.00 84.75 90 TRP A O 1
ATOM 742 N N . GLN A 1 91 ? -4.848 -9.160 -3.122 1.00 91.75 91 GLN A N 1
ATOM 743 C CA . GLN A 1 91 ? -5.951 -8.201 -3.240 1.00 91.75 91 GLN A CA 1
ATOM 744 C C . GLN A 1 91 ? -5.444 -6.750 -3.309 1.00 91.75 91 GLN A C 1
ATOM 746 O O . GLN A 1 91 ? -5.904 -5.993 -4.160 1.00 91.75 91 GLN A O 1
ATOM 751 N N . MET A 1 92 ? -4.449 -6.384 -2.491 1.00 92.69 92 MET A N 1
ATOM 752 C CA . MET A 1 92 ? -3.811 -5.060 -2.515 1.00 92.69 92 MET A CA 1
ATOM 753 C C . MET A 1 92 ? -3.204 -4.734 -3.883 1.00 92.69 92 MET A C 1
ATOM 755 O O . MET A 1 92 ? -3.361 -3.614 -4.367 1.00 92.69 92 MET A O 1
ATOM 759 N N . TRP A 1 93 ? -2.557 -5.709 -4.528 1.00 87.50 93 TRP A N 1
ATOM 760 C CA . TRP A 1 93 ? -2.009 -5.526 -5.872 1.00 87.50 93 TRP A CA 1
ATOM 761 C C . TRP A 1 93 ? -3.104 -5.248 -6.909 1.00 87.50 93 TRP A C 1
ATOM 763 O O . TRP A 1 93 ? -2.973 -4.300 -7.677 1.00 87.50 93 TRP A O 1
ATOM 773 N N . PHE A 1 94 ? -4.215 -5.996 -6.900 1.00 87.69 94 PHE A N 1
ATOM 774 C CA . PHE A 1 94 ? -5.341 -5.708 -7.803 1.00 87.69 94 PHE A CA 1
ATOM 775 C C . PHE A 1 94 ? -5.987 -4.353 -7.521 1.00 87.69 94 PHE A C 1
ATOM 777 O O . PHE A 1 94 ? -6.330 -3.642 -8.464 1.00 87.69 94 PHE A O 1
ATOM 784 N N . ALA A 1 95 ? -6.122 -3.969 -6.249 1.00 91.62 95 ALA A N 1
ATOM 785 C CA . ALA A 1 95 ? -6.655 -2.658 -5.898 1.00 91.62 95 ALA A CA 1
ATOM 786 C C . ALA A 1 95 ? -5.780 -1.522 -6.447 1.00 91.62 95 ALA A C 1
ATOM 788 O O . ALA A 1 95 ? -6.313 -0.555 -6.985 1.00 91.62 95 ALA A O 1
ATOM 789 N N . ALA A 1 96 ? -4.452 -1.671 -6.401 1.00 91.06 96 ALA A N 1
ATOM 790 C CA . ALA A 1 96 ? -3.509 -0.678 -6.917 1.00 91.06 96 ALA A CA 1
ATOM 791 C C . ALA A 1 96 ? -3.622 -0.442 -8.436 1.00 91.06 96 ALA A C 1
ATOM 793 O O . ALA A 1 96 ? -3.247 0.624 -8.917 1.00 91.06 96 ALA A O 1
ATOM 794 N N . LEU A 1 97 ? -4.161 -1.407 -9.191 1.00 87.75 97 LEU A N 1
ATOM 795 C CA . LEU A 1 97 ? -4.403 -1.280 -10.634 1.00 87.75 97 LEU A CA 1
ATOM 796 C C . LEU A 1 97 ? -5.677 -0.489 -10.970 1.00 87.75 97 LEU A C 1
ATOM 798 O O . LEU A 1 97 ? -5.897 -0.150 -12.131 1.00 87.75 97 LEU A O 1
ATOM 802 N N . GLY A 1 98 ? -6.536 -0.229 -9.982 1.00 86.38 98 GLY A N 1
ATOM 803 C CA . GLY A 1 98 ? -7.844 0.385 -10.175 1.00 86.38 98 GLY A CA 1
ATOM 804 C C . GLY A 1 98 ? -8.067 1.622 -9.312 1.00 86.38 98 GLY A C 1
ATOM 805 O O . GLY A 1 98 ? -7.143 2.319 -8.899 1.00 86.38 98 GLY A O 1
ATOM 806 N N . SER A 1 99 ? -9.341 1.911 -9.061 1.00 88.56 99 SER A N 1
ATOM 807 C CA . SER A 1 99 ? -9.772 2.946 -8.123 1.00 88.56 99 SER A CA 1
ATOM 808 C C . SER A 1 99 ? -10.448 2.322 -6.908 1.00 88.56 99 SER A C 1
ATOM 810 O O . SER A 1 99 ? -10.946 1.191 -6.960 1.00 88.56 99 SER A O 1
ATOM 812 N N . TYR A 1 100 ? -10.526 3.084 -5.818 1.00 87.31 100 TYR A N 1
ATOM 813 C CA . TYR A 1 100 ? -11.191 2.635 -4.597 1.00 87.31 100 TYR A CA 1
ATOM 814 C C . TYR A 1 100 ? -12.689 2.354 -4.795 1.00 87.31 100 TYR A C 1
ATOM 816 O O . TYR A 1 100 ? -13.224 1.479 -4.122 1.00 87.31 100 TYR A O 1
ATOM 824 N N . HIS A 1 101 ? -13.349 3.008 -5.761 1.00 86.88 101 HIS A N 1
ATOM 825 C CA . HIS A 1 101 ? -14.757 2.754 -6.097 1.00 86.88 101 HIS A CA 1
ATOM 826 C C . HIS A 1 101 ? -15.020 1.303 -6.520 1.00 86.88 101 HIS A C 1
ATOM 828 O O . HIS A 1 101 ? -16.068 0.751 -6.204 1.00 86.88 101 HIS A O 1
ATOM 834 N N . HIS A 1 102 ? -14.060 0.672 -7.201 1.00 88.44 102 HIS A N 1
ATOM 835 C CA . HIS A 1 102 ? -14.157 -0.729 -7.622 1.00 88.44 102 HIS A CA 1
ATOM 836 C C . HIS A 1 102 ? -13.628 -1.704 -6.559 1.00 88.44 102 HIS A C 1
ATOM 838 O O . HIS A 1 102 ? -13.709 -2.916 -6.733 1.00 88.44 102 HIS A O 1
ATOM 844 N N . ASN A 1 103 ? -13.076 -1.185 -5.458 1.00 91.44 103 ASN A N 1
ATOM 845 C CA . ASN A 1 103 ? -12.439 -1.956 -4.396 1.00 91.44 103 ASN A CA 1
ATOM 846 C C . ASN A 1 103 ? -12.987 -1.557 -3.009 1.00 91.44 103 ASN A C 1
ATOM 848 O O . ASN A 1 103 ? -12.205 -1.184 -2.130 1.00 91.44 103 ASN A O 1
ATOM 852 N N . PRO A 1 104 ? -14.312 -1.649 -2.767 1.00 91.12 104 PRO A N 1
ATOM 853 C CA . PRO A 1 104 ? -14.922 -1.231 -1.500 1.00 91.12 104 PRO A CA 1
ATOM 854 C C . PRO A 1 104 ? -14.418 -2.044 -0.295 1.00 91.12 104 PRO A C 1
ATOM 856 O O . PRO A 1 104 ? -14.401 -1.546 0.830 1.00 91.12 104 PRO A O 1
ATOM 859 N N . TRP A 1 105 ? -13.921 -3.265 -0.528 1.00 93.00 105 TRP A N 1
ATOM 860 C CA . TRP A 1 105 ? -13.278 -4.089 0.498 1.00 93.00 105 TRP A CA 1
ATOM 861 C C . TRP A 1 105 ? -12.069 -3.392 1.143 1.00 93.00 105 TRP A C 1
ATOM 863 O O . TRP A 1 105 ? -11.832 -3.586 2.332 1.00 93.00 105 TRP A O 1
ATOM 873 N N . LEU A 1 106 ? -11.320 -2.573 0.391 1.00 94.75 106 LEU A N 1
ATOM 874 C CA . LEU A 1 106 ? -10.146 -1.860 0.899 1.00 94.75 106 LEU A CA 1
ATOM 875 C C . LEU A 1 106 ? -10.562 -0.722 1.833 1.00 94.75 106 LEU A C 1
ATOM 877 O O . LEU A 1 106 ? -9.946 -0.518 2.875 1.00 94.75 106 LEU A O 1
ATOM 881 N N . VAL A 1 107 ? -11.642 -0.018 1.491 1.00 93.62 107 VAL A N 1
ATOM 882 C CA . VAL A 1 107 ? -12.225 1.020 2.349 1.00 93.62 107 VAL A CA 1
ATOM 883 C C . VAL A 1 107 ? -12.723 0.399 3.656 1.00 93.62 107 VAL A C 1
ATOM 885 O O . VAL A 1 107 ? -12.422 0.902 4.736 1.00 93.62 107 VAL A O 1
ATOM 888 N N . HIS A 1 108 ? -13.403 -0.748 3.574 1.00 92.56 108 HIS A N 1
ATOM 889 C CA . HIS A 1 108 ? -13.830 -1.500 4.752 1.00 92.56 108 HIS A CA 1
ATOM 890 C C . HIS A 1 108 ? -12.642 -2.017 5.582 1.00 92.56 108 HIS A C 1
ATOM 892 O O . HIS A 1 108 ? -12.660 -1.919 6.806 1.00 92.56 108 HIS A O 1
ATOM 898 N N . PHE A 1 109 ? -11.578 -2.501 4.938 1.00 93.88 109 PHE A N 1
ATOM 899 C CA . PHE A 1 109 ? -10.339 -2.912 5.602 1.00 93.88 109 PHE A CA 1
ATOM 900 C C . PHE A 1 109 ? -9.694 -1.758 6.386 1.00 93.88 109 PHE A C 1
ATOM 902 O O . PHE A 1 109 ? -9.390 -1.925 7.565 1.00 93.88 109 PHE A O 1
ATOM 909 N N . ILE A 1 110 ? -9.555 -0.578 5.771 1.00 94.62 110 ILE A N 1
ATOM 910 C CA . ILE A 1 110 ? -9.030 0.634 6.420 1.00 94.62 110 ILE A CA 1
ATOM 911 C C . ILE A 1 110 ? -9.914 1.041 7.604 1.00 94.62 110 ILE A C 1
ATOM 913 O O . ILE A 1 110 ? -9.404 1.298 8.693 1.00 94.62 110 ILE A O 1
ATOM 917 N N . HIS A 1 111 ? -11.236 1.025 7.428 1.00 92.56 111 HIS A N 1
ATOM 918 C CA . HIS A 1 111 ? -12.179 1.319 8.505 1.00 92.56 111 HIS A CA 1
ATOM 919 C C . HIS A 1 111 ? -12.035 0.353 9.691 1.00 92.56 111 HIS A C 1
ATOM 921 O O . HIS A 1 111 ? -12.042 0.780 10.841 1.00 92.56 111 HIS A O 1
ATOM 927 N N . LYS A 1 112 ? -11.824 -0.943 9.439 1.00 91.44 112 LYS A N 1
ATOM 928 C CA . LYS A 1 112 ? -11.597 -1.933 10.502 1.00 91.44 112 LYS A CA 1
ATOM 929 C C . LYS A 1 112 ? -10.251 -1.752 11.216 1.00 91.44 112 LYS A C 1
ATOM 931 O O . LYS A 1 112 ? -10.161 -2.076 12.398 1.00 91.44 112 LYS A O 1
ATOM 936 N N . ILE A 1 113 ? -9.224 -1.219 10.546 1.00 92.88 113 ILE A N 1
ATOM 937 C CA . ILE A 1 113 ? -7.969 -0.817 11.210 1.00 92.88 113 ILE A CA 1
ATOM 938 C C . ILE A 1 113 ? -8.217 0.394 12.118 1.00 92.88 113 ILE A C 1
ATOM 940 O O . ILE A 1 113 ? -7.810 0.354 13.274 1.00 92.88 113 ILE A O 1
ATOM 944 N N . LEU A 1 114 ? -8.934 1.416 11.632 1.00 91.75 114 LEU A N 1
ATOM 945 C CA . LEU A 1 114 ? -9.327 2.593 12.424 1.00 91.75 114 LEU A CA 1
ATOM 946 C C . LEU A 1 114 ? -10.157 2.220 13.664 1.00 91.75 114 LEU A C 1
ATOM 948 O O . LEU A 1 114 ? -10.046 2.865 14.696 1.00 91.75 114 LEU A O 1
ATOM 952 N N . GLN A 1 115 ? -10.970 1.163 13.585 1.00 89.19 115 GLN A N 1
ATOM 953 C CA . GLN A 1 115 ? -11.729 0.627 14.724 1.00 89.19 115 GLN A CA 1
ATOM 954 C C . GLN A 1 115 ? -10.887 -0.209 15.706 1.00 89.19 115 GLN A C 1
ATOM 956 O O . GLN A 1 115 ? -11.418 -0.687 16.707 1.00 89.19 115 GLN A O 1
ATOM 961 N N . GLY A 1 116 ? -9.606 -0.466 15.423 1.00 88.75 116 GLY A N 1
ATOM 962 C CA . GLY A 1 116 ? -8.771 -1.312 16.278 1.00 88.75 116 GLY A CA 1
ATOM 963 C C . GLY A 1 116 ? -9.099 -2.812 16.193 1.00 88.75 116 GLY A C 1
ATOM 964 O O . GLY A 1 116 ? -8.824 -3.566 17.130 1.00 88.75 116 GLY A O 1
ATOM 965 N N . CYS A 1 117 ? -9.698 -3.295 15.095 1.00 89.81 117 CYS A N 1
ATOM 966 C CA . CYS A 1 117 ? -10.083 -4.704 14.973 1.00 89.81 117 CYS A CA 1
ATOM 967 C C . CYS A 1 117 ? -8.863 -5.643 14.919 1.00 89.81 117 CYS A C 1
ATOM 969 O O . CYS A 1 117 ? -8.299 -5.891 13.848 1.00 89.81 117 CYS A O 1
ATOM 971 N N . LYS A 1 118 ? -8.521 -6.275 16.049 1.00 89.19 118 LYS A N 1
ATOM 972 C CA . LYS A 1 118 ? -7.367 -7.189 16.176 1.00 89.19 118 LYS A CA 1
ATOM 973 C C . LYS A 1 118 ? -7.264 -8.265 15.080 1.00 89.19 118 LYS A C 1
ATOM 975 O O . LYS A 1 118 ? -6.169 -8.420 14.545 1.00 89.19 118 LYS A O 1
ATOM 980 N N . PRO A 1 119 ? -8.340 -8.979 14.674 1.00 89.44 119 PRO A N 1
ATOM 981 C CA . PRO A 1 119 ? -8.231 -9.992 13.619 1.00 89.44 119 PRO A CA 1
ATOM 982 C C . PRO A 1 119 ? -7.822 -9.422 12.255 1.00 89.44 119 PRO A C 1
ATOM 984 O O . PRO A 1 119 ? -7.176 -10.113 11.473 1.00 89.44 119 PRO A O 1
ATOM 987 N N . VAL A 1 120 ? -8.192 -8.170 11.969 1.00 91.38 120 VAL A N 1
ATOM 988 C CA . VAL A 1 120 ? -7.851 -7.481 10.716 1.00 91.38 120 VAL A CA 1
ATOM 989 C C . VAL A 1 120 ? -6.424 -6.954 10.777 1.00 91.38 120 VAL A C 1
ATOM 991 O O . VAL A 1 120 ? -5.643 -7.186 9.858 1.00 91.38 120 VAL A O 1
ATOM 994 N N . ILE A 1 121 ? -6.053 -6.317 11.889 1.00 92.31 121 ILE A N 1
ATOM 995 C CA . ILE A 1 121 ? -4.694 -5.809 12.112 1.00 92.31 121 ILE A CA 1
ATOM 996 C C . ILE A 1 121 ? -3.677 -6.965 12.132 1.00 92.31 121 ILE A C 1
ATOM 998 O O . ILE A 1 121 ? -2.569 -6.831 11.624 1.00 92.31 121 ILE A O 1
ATOM 1002 N N . ALA A 1 122 ? -4.054 -8.154 12.609 1.00 91.81 122 ALA A N 1
ATOM 1003 C CA . ALA A 1 122 ? -3.184 -9.331 12.578 1.00 91.81 122 ALA A CA 1
ATOM 1004 C C . ALA A 1 122 ? -2.750 -9.752 11.154 1.00 91.81 122 ALA A C 1
ATOM 1006 O O . ALA A 1 122 ? -1.741 -10.452 11.005 1.00 91.81 122 ALA A O 1
ATOM 1007 N N . LEU A 1 123 ? -3.470 -9.318 10.109 1.00 92.06 123 LEU A N 1
ATOM 1008 C CA . LEU A 1 123 ? -3.116 -9.580 8.711 1.00 92.06 123 LEU A CA 1
ATOM 1009 C C . LEU A 1 123 ? -1.890 -8.776 8.241 1.00 92.06 123 LEU A C 1
ATOM 1011 O O . LEU A 1 123 ? -1.205 -9.215 7.315 1.00 92.06 123 LEU A O 1
ATOM 1015 N N . ILE A 1 124 ? -1.588 -7.639 8.879 1.00 93.06 124 ILE A N 1
ATOM 1016 C CA . ILE A 1 124 ? -0.434 -6.779 8.564 1.00 93.06 124 ILE A CA 1
ATOM 1017 C C . ILE A 1 124 ? 0.757 -7.060 9.504 1.00 93.06 124 ILE A C 1
ATOM 1019 O O . ILE A 1 124 ? 0.657 -7.866 10.431 1.00 93.06 124 ILE A O 1
ATOM 1023 N N . ASP A 1 125 ? 1.925 -6.486 9.207 1.00 92.12 125 ASP A N 1
ATOM 1024 C CA . ASP A 1 125 ? 3.199 -6.713 9.919 1.00 92.12 125 ASP A CA 1
ATOM 1025 C C . ASP A 1 125 ? 3.420 -5.629 10.990 1.00 92.12 125 ASP A C 1
ATOM 1027 O O . ASP A 1 125 ? 4.448 -4.960 10.999 1.00 92.12 125 ASP A O 1
ATOM 1031 N N . GLU A 1 126 ? 2.419 -5.418 11.854 1.00 91.12 126 GLU A N 1
ATOM 1032 C CA . GLU A 1 126 ? 2.373 -4.291 12.802 1.00 91.12 126 GLU A CA 1
ATOM 1033 C C . GLU A 1 126 ? 2.091 -4.747 14.242 1.00 91.12 126 GLU A C 1
ATOM 1035 O O . GLU A 1 126 ? 0.950 -4.706 14.708 1.00 91.12 126 GLU A O 1
ATOM 1040 N N . PRO A 1 127 ? 3.116 -5.210 14.979 1.00 87.88 127 PRO A N 1
ATOM 1041 C CA . PRO A 1 127 ? 2.926 -5.799 16.303 1.00 87.88 127 PRO A CA 1
ATOM 1042 C C . PRO A 1 127 ? 2.395 -4.809 17.353 1.00 87.88 127 PRO A C 1
ATOM 1044 O O . PRO A 1 127 ? 1.640 -5.233 18.225 1.00 87.88 127 PRO A O 1
ATOM 1047 N N . GLY A 1 128 ? 2.745 -3.518 17.263 1.00 86.88 128 GLY A N 1
ATOM 1048 C CA . GLY A 1 128 ? 2.263 -2.473 18.182 1.00 86.88 128 GLY A CA 1
ATOM 1049 C C . GLY A 1 128 ? 0.758 -2.215 18.063 1.00 86.88 128 GLY A C 1
ATOM 1050 O O . GLY A 1 128 ? 0.057 -2.122 19.071 1.00 86.88 128 GLY A O 1
ATOM 1051 N N . LEU A 1 129 ? 0.235 -2.229 16.834 1.00 87.94 129 LEU A N 1
ATOM 1052 C CA . LEU A 1 129 ? -1.204 -2.151 16.574 1.00 87.94 129 LEU A CA 1
ATOM 1053 C C . LEU A 1 129 ? -1.933 -3.433 17.001 1.00 87.94 129 LEU A C 1
ATOM 1055 O O . LEU A 1 129 ? -3.034 -3.373 17.541 1.00 87.94 129 LEU A O 1
ATOM 1059 N N . VAL A 1 130 ? -1.333 -4.611 16.786 1.00 88.31 130 VAL A N 1
ATOM 1060 C CA . VAL A 1 130 ? -1.943 -5.893 17.192 1.00 88.31 130 VAL A CA 1
ATOM 1061 C C . VAL A 1 130 ? -2.069 -5.999 18.715 1.00 88.31 130 VAL A C 1
ATOM 1063 O O . VAL A 1 130 ? -3.084 -6.496 19.212 1.00 88.31 130 VAL A O 1
ATOM 1066 N N . SER A 1 131 ? -1.055 -5.549 19.463 1.00 86.81 131 SER A N 1
ATOM 1067 C CA . SER A 1 131 ? -1.081 -5.557 20.930 1.00 86.81 131 SER A CA 1
ATOM 1068 C C . SER A 1 131 ? -2.023 -4.503 21.520 1.00 86.81 131 SER A C 1
ATOM 1070 O O . SER A 1 131 ? -2.422 -4.641 22.676 1.00 86.81 131 SER A O 1
ATOM 1072 N N . GLY A 1 132 ? -2.420 -3.499 20.729 1.00 82.88 132 GLY A N 1
ATOM 1073 C CA . GLY A 1 132 ? -3.189 -2.342 21.187 1.00 82.88 132 GLY A CA 1
ATOM 1074 C C . GLY A 1 132 ? -2.342 -1.317 21.943 1.00 82.88 132 GLY A C 1
ATOM 1075 O O . GLY A 1 132 ? -2.894 -0.500 22.670 1.00 82.88 132 GLY A O 1
ATOM 1076 N N . ALA A 1 133 ? -1.012 -1.377 21.812 1.00 84.88 133 ALA A N 1
ATOM 1077 C CA . ALA A 1 133 ? -0.109 -0.373 22.375 1.00 84.88 133 ALA A CA 1
ATOM 1078 C C . ALA A 1 133 ? -0.141 0.947 21.586 1.00 84.88 133 ALA A C 1
ATOM 1080 O O . ALA A 1 133 ? 0.226 1.992 22.115 1.00 84.88 133 ALA A O 1
ATOM 1081 N N . GLU A 1 134 ? -0.564 0.886 20.324 1.00 86.50 134 GLU A N 1
ATOM 1082 C CA . GLU A 1 134 ? -0.706 2.021 19.419 1.00 86.50 134 GLU A CA 1
ATOM 1083 C C . GLU A 1 134 ? -2.158 2.103 18.929 1.00 86.50 134 GLU A C 1
ATOM 1085 O O . GLU A 1 134 ? -2.747 1.087 18.549 1.00 86.50 134 GLU A O 1
ATOM 1090 N N . GLU A 1 135 ? -2.720 3.311 18.904 1.00 86.94 135 GLU A N 1
ATOM 1091 C CA . GLU A 1 135 ? -4.056 3.590 18.370 1.00 86.94 135 GLU A CA 1
ATOM 1092 C C . GLU A 1 135 ? -3.948 4.472 17.122 1.00 86.94 135 GLU A C 1
ATOM 1094 O O . GLU A 1 135 ? -3.144 5.406 17.076 1.00 86.94 135 GLU 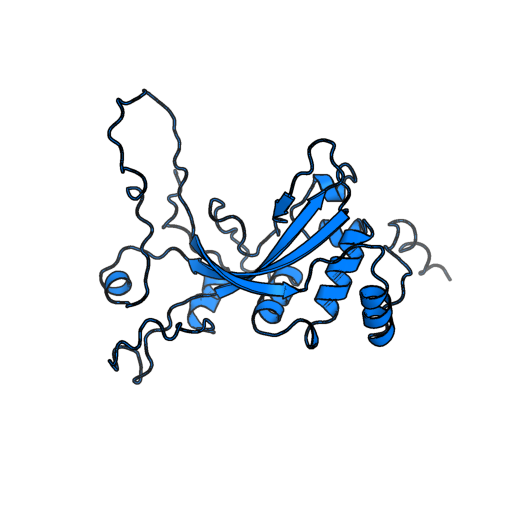A O 1
ATOM 1099 N N . VAL A 1 136 ? -4.740 4.156 16.094 1.00 91.38 136 VAL A N 1
ATOM 1100 C CA . VAL A 1 136 ? -4.712 4.850 14.801 1.00 91.38 136 VAL A CA 1
ATOM 1101 C C . VAL A 1 136 ? -5.787 5.928 14.767 1.00 91.38 136 VAL A C 1
ATOM 1103 O O . VAL A 1 136 ? -6.972 5.617 14.840 1.00 91.38 136 VAL A O 1
ATOM 1106 N N . LEU A 1 137 ? -5.375 7.181 14.590 1.00 91.69 137 LEU A N 1
ATOM 1107 C CA . LEU A 1 137 ? -6.282 8.326 14.480 1.00 91.69 137 LEU A CA 1
ATOM 1108 C C . LEU A 1 137 ? -6.780 8.513 13.052 1.00 91.69 137 LEU A C 1
ATOM 1110 O O . LEU A 1 137 ? -7.975 8.686 12.807 1.00 91.69 137 LEU A O 1
ATOM 1114 N N . GLN A 1 138 ? -5.844 8.458 12.110 1.00 94.00 138 GLN A N 1
ATOM 1115 C CA . GLN A 1 138 ? -6.109 8.724 10.709 1.00 94.00 138 GLN A CA 1
ATOM 1116 C C . GLN A 1 138 ? -5.293 7.788 9.822 1.00 94.00 138 GLN A C 1
ATOM 1118 O O . GLN A 1 138 ? -4.153 7.438 10.136 1.00 94.00 138 GLN A O 1
ATOM 1123 N N . ILE A 1 139 ? -5.877 7.387 8.692 1.00 95.75 139 ILE A N 1
ATOM 1124 C CA . ILE A 1 139 ? -5.205 6.609 7.650 1.00 95.75 139 ILE A CA 1
ATOM 1125 C C . ILE A 1 139 ? -5.302 7.345 6.320 1.00 95.75 139 ILE A C 1
ATOM 1127 O O . ILE A 1 139 ? -6.391 7.672 5.859 1.00 95.75 139 ILE A O 1
ATOM 1131 N N . HIS A 1 140 ? -4.163 7.531 5.663 1.00 95.31 140 HIS A N 1
ATOM 1132 C CA . HIS A 1 140 ? -4.060 8.077 4.319 1.00 95.31 140 HIS A CA 1
ATOM 1133 C C . HIS A 1 140 ? -3.511 7.009 3.363 1.00 95.31 140 HIS A C 1
ATOM 1135 O O . HIS A 1 140 ? -2.424 6.473 3.584 1.00 95.31 140 HIS A O 1
ATOM 1141 N N . ALA A 1 141 ? -4.251 6.673 2.302 1.00 96.50 141 ALA A N 1
ATOM 1142 C CA . ALA A 1 141 ? -3.796 5.702 1.308 1.00 96.50 141 ALA A CA 1
ATOM 1143 C C . ALA A 1 141 ? -3.185 6.412 0.097 1.00 96.50 141 ALA A C 1
ATOM 1145 O O . ALA A 1 141 ? -3.866 7.152 -0.610 1.00 96.50 141 ALA A O 1
ATOM 1146 N N . LEU A 1 142 ? -1.917 6.128 -0.176 1.00 95.75 142 LEU A N 1
ATOM 1147 C CA . LEU A 1 142 ? -1.149 6.705 -1.274 1.00 95.75 142 LEU A CA 1
ATOM 1148 C C . LEU A 1 142 ? -0.842 5.647 -2.326 1.00 95.75 142 LEU A C 1
ATOM 1150 O O . LEU A 1 142 ? -0.595 4.492 -1.979 1.00 95.75 142 LEU A O 1
ATOM 1154 N N . LEU A 1 143 ? -0.786 6.043 -3.595 1.00 94.06 143 LEU A N 1
ATOM 1155 C CA . LEU A 1 143 ? -0.322 5.189 -4.681 1.00 94.06 143 LEU A CA 1
ATOM 11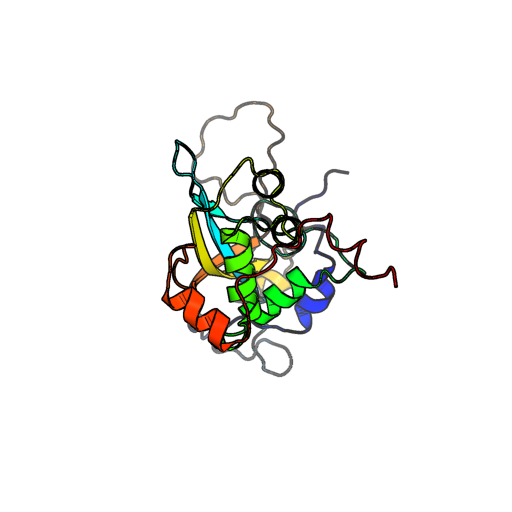56 C C . LEU A 1 143 ? 1.112 5.560 -5.069 1.00 94.06 143 LEU A C 1
ATOM 1158 O O . LEU A 1 143 ? 1.421 6.720 -5.344 1.00 94.06 143 LEU A O 1
ATOM 1162 N N . PHE A 1 144 ? 1.981 4.555 -5.103 1.00 91.56 144 PHE A N 1
ATOM 1163 C CA . PHE A 1 144 ? 3.370 4.679 -5.535 1.00 91.56 144 PHE A CA 1
ATOM 1164 C C . PHE A 1 144 ? 3.664 3.693 -6.659 1.00 91.56 144 PHE A C 1
ATOM 1166 O O . PHE A 1 144 ? 3.179 2.565 -6.627 1.00 91.56 144 PHE A O 1
ATOM 1173 N N . ASN A 1 145 ? 4.536 4.075 -7.588 1.00 87.06 145 ASN A N 1
ATOM 1174 C CA . ASN A 1 145 ? 5.087 3.169 -8.591 1.00 87.06 145 ASN A CA 1
ATOM 1175 C C . ASN A 1 145 ? 6.467 2.696 -8.138 1.00 87.06 145 ASN A C 1
ATOM 1177 O O . ASN A 1 145 ? 7.366 3.506 -7.919 1.00 87.06 145 ASN A O 1
ATOM 1181 N N . TYR A 1 146 ? 6.623 1.385 -7.963 1.00 84.25 146 TYR A N 1
ATOM 1182 C CA . TYR A 1 146 ? 7.869 0.755 -7.535 1.00 84.25 146 TYR A CA 1
ATOM 1183 C C . TYR A 1 146 ? 8.665 0.257 -8.739 1.00 84.25 146 TYR A C 1
ATOM 1185 O O . TYR A 1 146 ? 8.131 -0.493 -9.557 1.00 84.25 146 TYR A O 1
ATOM 1193 N N . ASP A 1 147 ? 9.951 0.607 -8.795 1.00 80.06 147 ASP A N 1
ATOM 1194 C CA . ASP A 1 147 ? 10.929 0.018 -9.712 1.00 80.06 147 ASP A CA 1
ATOM 1195 C C . ASP A 1 147 ? 11.874 -0.898 -8.924 1.00 80.06 147 ASP A C 1
ATOM 1197 O O . ASP A 1 147 ? 12.649 -0.475 -8.059 1.00 80.06 147 ASP A O 1
ATOM 1201 N N . PHE A 1 148 ? 11.768 -2.201 -9.188 1.00 78.31 148 PHE A N 1
ATOM 1202 C CA . PHE A 1 148 ? 12.530 -3.209 -8.461 1.00 78.31 148 PHE A CA 1
ATOM 1203 C C . PHE A 1 148 ? 13.965 -3.314 -8.950 1.00 78.31 148 PHE A C 1
ATOM 1205 O O . PHE A 1 148 ? 14.250 -3.203 -10.142 1.00 78.31 148 PHE A O 1
ATOM 1212 N N . THR A 1 149 ? 14.852 -3.698 -8.032 1.00 75.69 149 THR A N 1
ATOM 1213 C CA . THR A 1 149 ? 16.227 -4.079 -8.363 1.00 75.69 149 THR A CA 1
ATOM 1214 C C . THR A 1 149 ? 16.298 -5.140 -9.464 1.00 75.69 149 THR A C 1
ATOM 1216 O O . THR A 1 149 ? 15.480 -6.072 -9.579 1.00 75.69 149 THR A O 1
ATOM 1219 N N . ARG A 1 150 ? 17.322 -4.966 -10.302 1.00 73.75 150 ARG A N 1
ATOM 1220 C CA . ARG A 1 150 ? 17.651 -5.795 -11.462 1.00 73.75 150 ARG A CA 1
ATOM 1221 C C . ARG A 1 150 ? 19.154 -6.039 -11.451 1.00 73.75 150 ARG A C 1
ATOM 1223 O O . ARG A 1 150 ? 19.918 -5.186 -11.007 1.00 73.75 150 ARG A O 1
ATOM 1230 N N . LEU A 1 151 ? 19.579 -7.181 -11.981 1.00 73.94 151 LEU A N 1
ATOM 1231 C CA . LEU A 1 151 ? 21.001 -7.451 -12.177 1.00 73.94 151 LEU A CA 1
ATOM 1232 C C . LEU A 1 151 ? 21.601 -6.415 -13.136 1.00 73.94 151 LEU A C 1
ATOM 1234 O O . LEU A 1 151 ? 20.992 -6.105 -14.167 1.00 73.94 151 LEU A O 1
ATOM 1238 N N . ASN A 1 152 ? 22.804 -5.925 -12.828 1.00 77.88 152 ASN A N 1
ATOM 1239 C CA . ASN A 1 152 ? 23.563 -5.036 -13.709 1.00 77.88 152 ASN A CA 1
ATOM 1240 C C . ASN A 1 152 ? 24.147 -5.823 -14.896 1.00 77.88 152 ASN A C 1
ATOM 1242 O O . ASN A 1 152 ? 25.332 -6.146 -14.950 1.00 77.88 152 ASN A O 1
ATOM 1246 N N . THR A 1 153 ? 23.285 -6.148 -15.852 1.00 80.50 153 THR A N 1
ATOM 1247 C CA . THR A 1 153 ? 23.648 -6.801 -17.112 1.00 80.50 153 THR A CA 1
ATOM 1248 C C . THR A 1 153 ? 23.603 -5.799 -18.259 1.00 80.50 153 THR A C 1
ATOM 1250 O O . THR A 1 153 ? 22.946 -4.759 -18.167 1.00 80.50 153 THR A O 1
ATOM 1253 N N . GLU A 1 154 ? 24.270 -6.121 -19.368 1.00 79.19 154 GLU A N 1
ATOM 1254 C CA . GLU A 1 154 ? 24.173 -5.329 -20.598 1.00 79.19 154 GLU A CA 1
ATOM 1255 C C . GLU A 1 154 ? 22.712 -5.187 -21.061 1.00 79.19 154 GLU A C 1
ATOM 1257 O O . GLU A 1 154 ? 22.294 -4.105 -21.466 1.00 79.19 154 GLU A O 1
ATOM 1262 N N . TRP A 1 155 ? 21.909 -6.246 -20.907 1.00 74.69 155 TRP A N 1
ATOM 1263 C CA . TRP A 1 155 ? 20.472 -6.224 -21.180 1.00 74.69 155 TRP A CA 1
ATOM 1264 C C . TRP A 1 155 ? 19.734 -5.189 -20.325 1.00 74.69 155 TRP A C 1
ATOM 1266 O O . TRP A 1 155 ? 19.025 -4.346 -20.865 1.00 74.69 155 TRP A O 1
ATOM 1276 N N . SER A 1 156 ? 19.931 -5.198 -19.002 1.00 74.88 156 SER A N 1
ATOM 1277 C CA . SER A 1 156 ? 19.267 -4.248 -18.097 1.00 74.88 156 SER A CA 1
ATOM 1278 C C . SER A 1 156 ? 19.641 -2.794 -18.399 1.00 74.88 156 SER A C 1
ATOM 1280 O O . SER A 1 156 ? 18.783 -1.919 -18.328 1.00 74.88 156 SER A O 1
ATOM 1282 N N . ARG A 1 157 ? 20.907 -2.534 -18.761 1.00 76.81 157 ARG A N 1
ATOM 1283 C CA . ARG A 1 157 ? 21.395 -1.195 -19.139 1.00 76.81 157 ARG A CA 1
ATOM 1284 C C . ARG A 1 157 ? 20.791 -0.687 -20.445 1.00 76.81 157 ARG A C 1
ATOM 1286 O O . ARG A 1 157 ? 20.603 0.514 -20.598 1.00 76.81 157 ARG A O 1
ATOM 1293 N N . LYS A 1 158 ? 20.472 -1.592 -21.372 1.00 75.88 158 LYS A N 1
ATOM 1294 C CA . LYS A 1 158 ? 19.844 -1.258 -22.654 1.00 75.88 158 LYS A CA 1
ATOM 1295 C C . LYS A 1 158 ? 18.365 -0.900 -22.539 1.00 75.88 158 LYS A C 1
ATOM 1297 O O . LYS A 1 158 ? 17.803 -0.529 -23.557 1.00 75.88 158 LYS A O 1
ATOM 1302 N N . ILE A 1 159 ? 17.741 -0.996 -21.358 1.00 71.50 159 ILE A N 1
ATOM 1303 C CA . ILE A 1 159 ? 16.325 -0.664 -21.159 1.00 71.50 159 ILE A CA 1
ATOM 1304 C C . ILE A 1 159 ? 16.157 0.813 -20.754 1.00 71.50 159 ILE A C 1
ATOM 1306 O O . ILE A 1 159 ? 16.315 1.116 -19.566 1.00 71.50 159 ILE A O 1
ATOM 1310 N N . PRO A 1 160 ? 15.793 1.739 -21.672 1.00 67.75 160 PRO A N 1
ATOM 1311 C CA . PRO A 1 160 ? 15.312 3.069 -21.334 1.00 67.75 160 PRO A CA 1
ATOM 1312 C C . PRO A 1 160 ? 14.316 3.059 -20.188 1.00 67.75 160 PRO A C 1
ATOM 1314 O O . PRO A 1 160 ? 13.416 2.227 -20.149 1.00 67.75 160 PRO A O 1
ATOM 1317 N N . GLY A 1 161 ? 14.473 3.981 -19.242 1.00 67.00 161 GLY A N 1
ATOM 1318 C CA . GLY A 1 161 ? 13.678 3.920 -18.014 1.00 67.00 161 GLY A CA 1
ATOM 1319 C C . GLY A 1 161 ? 14.468 3.459 -16.806 1.00 67.00 161 GLY A C 1
ATOM 1320 O O . GLY A 1 161 ? 14.281 4.012 -15.732 1.00 67.00 161 GLY A O 1
ATOM 1321 N N . THR A 1 162 ? 15.347 2.476 -16.997 1.00 70.56 162 THR A N 1
ATOM 1322 C CA . THR A 1 162 ? 15.850 1.642 -15.903 1.00 70.56 162 THR A CA 1
ATOM 1323 C C . THR A 1 162 ? 16.804 2.382 -14.985 1.00 70.56 162 THR A C 1
ATOM 1325 O O . THR A 1 162 ? 17.850 2.860 -15.425 1.00 70.56 162 THR A O 1
ATOM 1328 N N . HIS A 1 163 ? 16.483 2.384 -13.693 1.00 72.19 163 HIS A N 1
ATOM 1329 C CA . HIS A 1 163 ? 17.408 2.799 -12.653 1.00 72.19 163 HIS A CA 1
ATOM 1330 C C . HIS A 1 163 ? 18.108 1.567 -12.066 1.00 7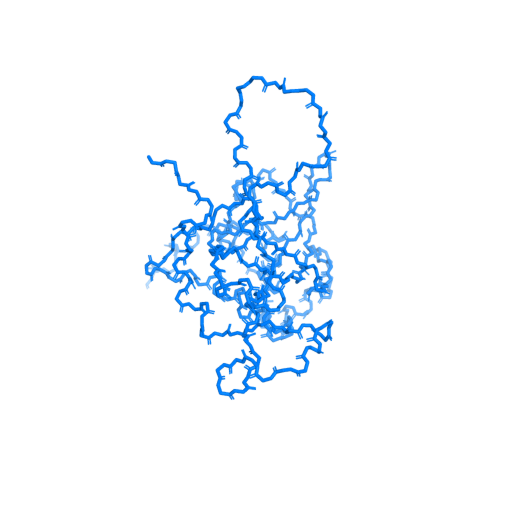2.19 163 HIS A C 1
ATOM 1332 O O . HIS A 1 163 ? 17.480 0.709 -11.445 1.00 72.19 163 HIS A O 1
ATOM 1338 N N . LEU A 1 164 ? 19.420 1.452 -12.270 1.00 76.00 164 LEU A N 1
ATOM 1339 C CA . LEU A 1 164 ? 20.212 0.409 -11.620 1.00 76.00 164 LEU A CA 1
ATOM 1340 C C . LEU A 1 164 ? 20.666 0.917 -10.254 1.00 76.00 164 LEU A C 1
ATOM 1342 O O . LEU A 1 164 ? 21.395 1.898 -10.173 1.00 76.00 164 LEU A O 1
ATOM 1346 N N . ILE A 1 165 ? 20.240 0.240 -9.188 1.00 73.19 165 ILE A N 1
ATOM 1347 C CA . ILE A 1 165 ? 20.737 0.513 -7.837 1.00 73.19 165 ILE A CA 1
ATOM 1348 C C . ILE A 1 165 ? 22.124 -0.125 -7.714 1.00 73.19 165 ILE A C 1
ATOM 1350 O O . ILE A 1 165 ? 22.252 -1.351 -7.731 1.00 73.19 165 ILE A O 1
ATOM 1354 N N . THR A 1 166 ? 23.159 0.704 -7.632 1.00 66.56 166 THR A N 1
ATOM 1355 C CA . THR A 1 166 ? 24.546 0.296 -7.373 1.00 66.56 166 THR A CA 1
ATOM 1356 C C . THR A 1 166 ? 24.910 0.619 -5.929 1.00 66.56 166 THR A C 1
ATOM 1358 O O . THR A 1 166 ? 24.474 1.636 -5.405 1.00 66.56 166 THR A O 1
ATOM 1361 N N . SER A 1 167 ? 25.742 -0.203 -5.288 1.00 57.00 167 SER A N 1
ATOM 1362 C CA . SER A 1 167 ? 26.207 0.014 -3.905 1.00 57.00 167 SER A CA 1
ATOM 1363 C C . SER A 1 167 ? 26.974 1.328 -3.684 1.00 57.00 167 SER A C 1
ATOM 1365 O O . SER A 1 167 ? 27.231 1.685 -2.544 1.00 57.00 167 SER A O 1
ATOM 1367 N N . GLU A 1 168 ? 27.337 2.036 -4.755 1.00 52.91 168 GLU A N 1
ATOM 1368 C CA . GLU A 1 168 ? 28.160 3.253 -4.741 1.00 52.91 168 GLU A CA 1
ATOM 1369 C C . GLU A 1 168 ? 27.350 4.562 -4.839 1.00 52.91 168 GLU A C 1
ATOM 1371 O O . GLU A 1 168 ? 27.926 5.643 -4.782 1.00 52.91 168 GLU A O 1
ATOM 1376 N N . SER A 1 169 ? 26.020 4.522 -4.988 1.00 44.38 169 SER A N 1
ATOM 1377 C CA . SER A 1 169 ? 25.224 5.732 -5.269 1.00 44.38 169 SER A CA 1
ATOM 1378 C C . SER A 1 169 ? 24.848 6.583 -4.038 1.00 44.38 169 SER A C 1
ATOM 1380 O O . SER A 1 169 ? 23.824 7.257 -4.068 1.00 44.38 169 SER A O 1
ATOM 1382 N N . GLU A 1 170 ? 25.671 6.584 -2.984 1.00 45.62 170 GLU A N 1
ATOM 1383 C CA . GLU A 1 170 ? 25.588 7.520 -1.842 1.00 45.62 170 GLU A CA 1
ATOM 1384 C C . GLU A 1 170 ? 26.976 8.054 -1.417 1.00 45.62 170 GLU A C 1
ATOM 1386 O O . GLU A 1 170 ? 27.283 8.155 -0.233 1.00 45.62 170 GLU A O 1
ATOM 1391 N N . SER A 1 171 ? 27.848 8.428 -2.360 1.00 34.66 171 SER A N 1
ATOM 1392 C CA . SER A 1 171 ? 29.063 9.189 -2.022 1.00 34.66 171 SER A CA 1
ATOM 1393 C C . SER A 1 171 ? 29.182 10.464 -2.853 1.00 34.66 171 SER A C 1
ATOM 1395 O O . SER A 1 171 ? 29.928 10.539 -3.829 1.00 34.66 171 SER A O 1
ATOM 1397 N N . SER A 1 172 ? 28.450 11.492 -2.441 1.00 32.41 172 SER A N 1
ATOM 1398 C CA . SER A 1 172 ? 28.751 12.881 -2.788 1.00 32.41 172 SER A CA 1
ATOM 1399 C C . SER A 1 172 ? 29.133 13.661 -1.527 1.00 32.41 172 SER A C 1
ATOM 1401 O O . SER A 1 172 ? 28.505 14.668 -1.231 1.00 32.41 172 SER A O 1
ATOM 1403 N N . ASP A 1 173 ? 30.112 13.153 -0.767 1.00 30.16 173 ASP A N 1
ATOM 1404 C CA . ASP A 1 173 ? 30.999 13.948 0.100 1.00 30.16 173 ASP A CA 1
ATOM 1405 C C . ASP A 1 173 ? 32.177 13.075 0.604 1.00 30.16 173 ASP A C 1
ATOM 1407 O O . ASP A 1 173 ? 31.922 12.010 1.174 1.00 30.16 173 ASP A O 1
ATOM 1411 N N . PRO A 1 174 ? 33.462 13.443 0.411 1.00 33.12 174 PRO A N 1
ATOM 1412 C CA . PRO A 1 174 ? 34.593 12.686 0.941 1.00 33.12 174 PRO A CA 1
ATOM 1413 C C . PRO A 1 174 ? 34.942 13.191 2.351 1.00 33.12 174 PRO A C 1
ATOM 1415 O O . PRO A 1 174 ? 35.865 13.982 2.538 1.00 33.12 174 PRO A O 1
ATOM 1418 N N . GLY A 1 175 ? 34.183 12.751 3.356 1.00 30.89 175 GLY A N 1
ATOM 1419 C CA . GLY A 1 175 ? 34.562 12.881 4.769 1.00 30.89 175 GLY A CA 1
ATOM 1420 C C . GLY A 1 175 ? 35.488 11.736 5.205 1.00 30.89 175 GLY A C 1
ATOM 1421 O O . GLY A 1 175 ? 35.412 10.655 4.618 1.00 30.89 175 GLY A O 1
ATOM 1422 N N . PRO A 1 176 ? 36.378 11.932 6.199 1.00 33.84 176 PRO A N 1
ATOM 1423 C CA . PRO A 1 176 ? 37.369 10.926 6.558 1.00 33.84 176 PRO A CA 1
ATOM 1424 C C . PRO A 1 176 ? 36.694 9.707 7.197 1.00 33.84 176 PRO A C 1
ATOM 1426 O O . PRO A 1 176 ? 35.755 9.838 7.984 1.00 33.84 176 PRO A O 1
ATOM 1429 N N . GLU A 1 177 ? 37.187 8.527 6.824 1.00 36.47 177 GLU A N 1
ATOM 1430 C CA . GLU A 1 177 ? 36.684 7.224 7.260 1.00 36.47 177 GLU A CA 1
ATOM 1431 C C . GLU A 1 177 ? 36.603 7.095 8.787 1.00 36.47 177 GLU A C 1
ATOM 1433 O O . GLU A 1 177 ? 37.544 7.474 9.492 1.00 36.47 177 GLU A O 1
ATOM 1438 N N . PRO A 1 178 ? 35.561 6.426 9.307 1.00 34.78 178 PRO A N 1
ATOM 1439 C CA . PRO A 1 178 ? 35.676 5.690 10.543 1.00 34.78 178 PRO A CA 1
ATOM 1440 C C . PRO A 1 178 ? 35.703 4.184 10.277 1.00 34.78 178 PRO A C 1
ATOM 1442 O O . PRO A 1 178 ? 34.923 3.618 9.507 1.00 34.78 178 PRO A O 1
ATOM 1445 N N . GLU A 1 179 ? 36.619 3.546 10.989 1.00 33.47 179 GLU A N 1
ATOM 1446 C CA . GLU A 1 179 ? 36.772 2.110 11.118 1.00 33.47 179 GLU A CA 1
ATOM 1447 C C . GLU A 1 179 ? 35.457 1.426 11.540 1.00 33.47 179 GLU A C 1
ATOM 1449 O O . GLU A 1 179 ? 34.796 1.810 12.503 1.00 33.47 179 GLU A O 1
ATOM 1454 N N . ASN A 1 180 ? 35.157 0.323 10.850 1.00 40.06 180 ASN A N 1
ATOM 1455 C CA . ASN A 1 180 ? 34.386 -0.815 11.350 1.00 40.06 180 ASN A CA 1
ATOM 1456 C C . ASN A 1 180 ? 32.896 -0.574 11.688 1.00 40.06 180 ASN A C 1
ATOM 1458 O O . ASN A 1 180 ? 32.490 -0.601 12.848 1.00 40.06 180 ASN A O 1
ATOM 1462 N N . VAL A 1 181 ? 32.043 -0.479 10.658 1.00 34.06 181 VAL A N 1
ATOM 1463 C CA . VAL A 1 181 ? 30.601 -0.764 10.788 1.00 34.06 181 VAL A CA 1
ATOM 1464 C C . VAL A 1 181 ? 30.115 -1.550 9.568 1.00 34.06 181 VAL A C 1
ATOM 1466 O O . VAL A 1 181 ? 30.159 -1.074 8.438 1.00 34.06 181 VAL A O 1
ATOM 1469 N N . ASP A 1 182 ? 29.619 -2.763 9.810 1.00 36.62 182 ASP A N 1
ATOM 1470 C CA . ASP A 1 182 ? 29.009 -3.692 8.849 1.00 36.62 182 ASP A CA 1
ATOM 1471 C C . ASP A 1 182 ? 27.643 -3.140 8.349 1.00 36.62 182 ASP A C 1
ATOM 1473 O O . ASP A 1 182 ? 26.585 -3.711 8.601 1.00 36.62 182 ASP A O 1
ATOM 1477 N N . ASN A 1 183 ? 27.635 -1.978 7.683 1.00 36.38 183 ASN A N 1
ATOM 1478 C CA . ASN A 1 183 ? 26.429 -1.219 7.321 1.00 36.38 183 ASN A CA 1
ATOM 1479 C C . ASN A 1 183 ? 26.133 -1.311 5.813 1.00 36.38 183 ASN A C 1
ATOM 1481 O O . ASN A 1 183 ? 26.200 -0.335 5.073 1.00 36.38 183 ASN A O 1
ATOM 1485 N N . HIS A 1 184 ? 25.755 -2.498 5.338 1.00 44.41 184 HIS A N 1
ATOM 1486 C CA . HIS A 1 184 ? 25.125 -2.620 4.019 1.00 44.41 184 HIS A CA 1
ATOM 1487 C C . HIS A 1 184 ? 23.668 -2.127 4.108 1.00 44.41 184 HIS A C 1
ATOM 1489 O O . HIS A 1 184 ? 22.740 -2.936 4.118 1.00 44.41 184 HIS A O 1
ATOM 1495 N N . ARG A 1 185 ? 23.430 -0.811 4.179 1.00 53.97 185 ARG A N 1
ATOM 1496 C CA . ARG A 1 185 ? 22.079 -0.239 4.007 1.00 53.97 185 ARG A CA 1
ATOM 1497 C C . ARG A 1 185 ? 21.717 -0.198 2.519 1.00 53.97 185 ARG A C 1
ATOM 1499 O O . ARG A 1 185 ? 21.582 0.856 1.917 1.00 53.97 185 ARG A O 1
ATOM 1506 N N . GLY A 1 186 ? 21.629 -1.372 1.899 1.00 68.75 186 GLY A N 1
ATOM 1507 C CA . GLY A 1 186 ? 21.289 -1.502 0.484 1.00 68.75 186 GLY A CA 1
ATOM 1508 C C . GLY A 1 186 ? 19.792 -1.311 0.250 1.00 68.75 186 GLY A C 1
ATOM 1509 O O . GLY A 1 186 ? 18.978 -2.040 0.815 1.00 68.75 186 GLY A O 1
ATOM 1510 N N . ILE A 1 187 ? 19.431 -0.361 -0.608 1.00 80.00 187 ILE A N 1
ATOM 1511 C CA . ILE A 1 187 ? 18.060 -0.172 -1.091 1.00 80.00 187 ILE A CA 1
ATOM 1512 C C . ILE A 1 187 ? 17.699 -1.324 -2.051 1.00 80.00 187 ILE A C 1
ATOM 1514 O O . ILE A 1 187 ? 18.473 -1.666 -2.946 1.00 80.00 187 ILE A O 1
ATOM 1518 N N . TRP A 1 188 ? 16.517 -1.921 -1.890 1.00 78.94 188 TRP A N 1
ATOM 1519 C CA . TRP A 1 188 ? 16.029 -3.060 -2.684 1.00 78.94 188 TRP A CA 1
ATOM 1520 C C . TRP A 1 188 ? 15.136 -2.665 -3.865 1.00 78.94 188 TRP A C 1
ATOM 1522 O O . TRP A 1 188 ? 14.943 -3.460 -4.794 1.00 78.94 188 TRP A O 1
ATOM 1532 N N . TRP A 1 189 ? 14.582 -1.458 -3.842 1.00 80.81 189 TRP A N 1
ATOM 1533 C CA . TRP A 1 189 ? 13.773 -0.880 -4.913 1.00 80.81 189 TRP A CA 1
ATOM 1534 C C . TRP A 1 189 ? 13.671 0.633 -4.755 1.00 80.81 189 TRP A C 1
ATOM 1536 O O . TRP A 1 189 ? 13.739 1.151 -3.644 1.00 80.81 189 TRP A O 1
ATOM 1546 N N . THR A 1 190 ? 13.471 1.344 -5.860 1.00 83.88 190 THR A N 1
ATOM 1547 C CA . THR A 1 190 ? 13.087 2.758 -5.827 1.00 83.88 190 THR A CA 1
ATOM 1548 C C . THR A 1 190 ? 11.573 2.874 -5.972 1.00 83.88 190 THR A C 1
ATOM 1550 O O . THR A 1 190 ? 10.899 1.950 -6.431 1.00 83.88 190 THR A O 1
ATOM 1553 N N . ARG A 1 191 ? 11.011 4.005 -5.543 1.00 88.12 191 ARG A N 1
ATOM 1554 C CA . ARG A 1 191 ? 9.587 4.294 -5.717 1.00 88.12 191 ARG A CA 1
ATOM 1555 C C . ARG A 1 191 ? 9.361 5.766 -6.022 1.00 88.12 191 ARG A C 1
ATOM 1557 O O . ARG A 1 191 ? 10.072 6.617 -5.489 1.00 88.12 191 ARG A O 1
ATOM 1564 N N . SER A 1 192 ? 8.354 6.061 -6.828 1.00 88.69 192 SER A N 1
ATOM 1565 C CA . SER A 1 192 ? 7.875 7.416 -7.101 1.00 88.69 192 SER A CA 1
ATOM 1566 C C . SER A 1 192 ? 6.424 7.549 -6.653 1.00 88.69 192 SER A C 1
ATOM 1568 O O . SER A 1 192 ? 5.630 6.619 -6.795 1.00 88.69 192 SER A O 1
ATOM 1570 N N . PHE A 1 193 ? 6.086 8.688 -6.052 1.00 92.06 193 PHE A N 1
ATOM 1571 C CA . PHE A 1 193 ? 4.700 9.005 -5.721 1.00 92.06 193 PHE A CA 1
ATOM 1572 C C . PHE A 1 193 ? 3.917 9.255 -7.013 1.00 92.06 193 PHE A C 1
ATOM 1574 O O . PHE A 1 193 ? 4.390 10.003 -7.868 1.00 92.06 193 PHE A O 1
ATOM 1581 N N . ASP A 1 194 ? 2.748 8.630 -7.142 1.00 90.31 194 ASP A N 1
ATOM 1582 C CA . ASP A 1 194 ? 1.848 8.829 -8.281 1.00 90.31 194 ASP A CA 1
ATOM 1583 C C . ASP A 1 194 ? 0.712 9.785 -7.902 1.00 90.31 194 ASP A C 1
ATOM 1585 O O . ASP A 1 194 ? 0.603 10.886 -8.440 1.00 90.31 194 ASP A O 1
ATOM 1589 N N . LYS A 1 195 ? -0.118 9.382 -6.933 1.00 92.06 195 LYS A N 1
ATOM 1590 C CA . LYS A 1 195 ? -1.289 10.147 -6.486 1.00 92.06 195 LYS A CA 1
ATOM 1591 C C . LYS A 1 195 ? -1.797 9.683 -5.126 1.00 92.06 195 LYS A C 1
ATOM 1593 O O . LYS A 1 195 ? -1.494 8.574 -4.680 1.00 92.06 195 LYS A O 1
ATOM 1598 N N . ASP A 1 196 ? -2.662 10.489 -4.522 1.00 94.75 196 ASP A N 1
ATOM 1599 C CA . ASP A 1 196 ? -3.487 10.047 -3.401 1.00 94.75 196 ASP A CA 1
ATOM 1600 C C . ASP A 1 196 ? -4.507 9.015 -3.904 1.00 94.75 196 ASP A C 1
ATOM 1602 O O . ASP A 1 196 ? -5.236 9.244 -4.875 1.00 94.75 196 ASP A O 1
ATOM 1606 N N . TYR A 1 197 ? -4.522 7.835 -3.282 1.00 94.19 197 TYR A N 1
ATOM 1607 C CA . TYR A 1 197 ? -5.435 6.753 -3.652 1.00 94.19 197 TYR A CA 1
ATOM 1608 C C . TYR A 1 197 ? -6.790 6.911 -2.953 1.00 94.19 197 TYR A C 1
ATOM 1610 O O . TYR A 1 197 ? -7.831 6.703 -3.573 1.00 94.19 197 TYR A O 1
ATOM 1618 N N . LEU A 1 198 ? -6.776 7.295 -1.675 1.00 92.94 198 LEU A N 1
ATOM 1619 C CA . LEU A 1 198 ? -7.944 7.701 -0.889 1.00 92.94 198 LEU A CA 1
ATOM 1620 C C . LEU A 1 198 ? -7.592 8.975 -0.120 1.00 92.94 198 LEU A C 1
ATOM 1622 O O . LEU A 1 198 ? -6.443 9.091 0.300 1.00 92.94 198 LEU A O 1
ATOM 1626 N N . PRO A 1 199 ? -8.551 9.885 0.128 1.00 91.38 199 PRO A N 1
ATOM 1627 C CA . PRO A 1 199 ? -8.327 10.986 1.058 1.00 91.38 199 PRO A CA 1
ATOM 1628 C C . PRO A 1 199 ? -8.044 10.450 2.473 1.00 91.38 199 PRO A C 1
ATOM 1630 O O . PRO A 1 199 ? -8.378 9.296 2.761 1.00 91.38 199 PRO A O 1
ATOM 1633 N N . PRO A 1 200 ? -7.464 11.261 3.374 1.00 92.88 200 PRO A N 1
ATOM 1634 C CA . PRO A 1 200 ? -7.295 10.873 4.768 1.00 92.88 200 PRO A CA 1
ATOM 1635 C C . PRO A 1 200 ? -8.637 10.498 5.412 1.00 92.88 200 PRO A C 1
ATOM 1637 O O . PRO A 1 200 ? -9.620 11.232 5.306 1.00 92.88 200 PRO A O 1
ATOM 1640 N N . LEU A 1 201 ? -8.679 9.330 6.051 1.00 93.81 201 LEU A N 1
ATOM 1641 C CA . LEU A 1 201 ? -9.861 8.766 6.695 1.00 93.81 201 LEU A CA 1
ATOM 1642 C C . LEU A 1 201 ? -9.648 8.680 8.201 1.00 93.81 201 LEU A C 1
ATOM 1644 O O . LEU A 1 201 ? -8.634 8.152 8.652 1.00 93.81 201 LEU A O 1
ATOM 1648 N N . ASP A 1 202 ? -10.640 9.135 8.955 1.00 91.69 202 ASP A N 1
ATOM 1649 C CA . ASP A 1 202 ? -10.726 9.023 10.410 1.00 91.69 202 ASP A CA 1
ATOM 1650 C C . ASP A 1 202 ? -11.973 8.214 10.821 1.00 91.69 202 ASP A C 1
ATOM 1652 O O . ASP A 1 202 ? -12.877 7.957 10.017 1.00 91.69 202 ASP A O 1
ATOM 1656 N N . SER A 1 203 ? -12.026 7.785 12.083 1.00 85.69 203 SER A N 1
ATOM 1657 C CA . SER A 1 203 ? -13.133 6.979 12.622 1.00 85.69 203 SER A CA 1
ATOM 1658 C C . SER A 1 203 ? -14.447 7.762 12.815 1.00 85.69 203 SER A C 1
ATOM 1660 O O . SER A 1 203 ? -15.528 7.162 12.907 1.00 85.69 203 SER A O 1
ATOM 1662 N N . SER A 1 204 ? -14.378 9.096 12.853 1.00 87.38 204 SER A N 1
ATOM 1663 C CA . SER A 1 204 ? -15.515 10.010 13.026 1.00 87.38 204 SER A CA 1
ATOM 1664 C C . SER A 1 204 ? -16.183 10.421 11.706 1.00 87.38 204 SER A C 1
ATOM 1666 O O . SER A 1 204 ? -17.250 11.033 11.715 1.00 87.38 204 SER A O 1
ATOM 1668 N N . ASN A 1 205 ? -15.595 10.055 10.566 1.00 89.00 205 ASN A N 1
ATOM 1669 C CA . ASN A 1 205 ? -16.026 10.502 9.252 1.00 89.00 205 ASN A CA 1
ATOM 1670 C C . ASN A 1 205 ? -17.380 9.892 8.842 1.00 89.00 205 ASN A C 1
ATOM 1672 O O . ASN A 1 205 ? -17.494 8.710 8.508 1.00 89.00 205 ASN A O 1
ATOM 1676 N N . GLU A 1 206 ? -18.421 10.722 8.806 1.00 89.12 206 GLU A N 1
ATOM 1677 C CA . GLU A 1 206 ? -19.778 10.292 8.457 1.00 89.12 206 GLU A CA 1
ATOM 1678 C C . GLU A 1 206 ? -19.907 9.850 6.987 1.00 89.12 206 GLU A C 1
ATOM 1680 O O . GLU A 1 206 ? -20.657 8.925 6.671 1.00 89.12 206 GLU A O 1
ATOM 1685 N N . SER A 1 207 ? -19.138 10.455 6.074 1.00 90.31 207 SER A N 1
ATOM 1686 C CA . SER A 1 207 ? -19.150 10.074 4.653 1.00 90.31 207 SER A CA 1
ATOM 1687 C C . SER A 1 207 ? -18.596 8.665 4.449 1.00 90.31 207 SER A C 1
ATOM 1689 O O . SER A 1 207 ? -19.117 7.910 3.627 1.00 90.31 207 SER A O 1
ATOM 1691 N N . LEU A 1 208 ? -17.579 8.290 5.233 1.00 89.19 208 LEU A N 1
ATOM 1692 C CA . LEU A 1 208 ? -17.044 6.931 5.255 1.00 89.19 208 LEU A CA 1
ATOM 1693 C C . LEU A 1 208 ? -18.107 5.929 5.719 1.00 89.19 208 LEU A C 1
ATOM 1695 O O . LEU A 1 208 ? -18.293 4.903 5.066 1.00 89.19 208 LEU A O 1
ATOM 1699 N N . ARG A 1 209 ? -18.840 6.236 6.798 1.00 87.88 209 ARG A N 1
ATOM 1700 C CA . ARG A 1 209 ? -19.910 5.361 7.311 1.00 87.88 209 ARG A CA 1
ATOM 1701 C C . ARG A 1 209 ? -21.015 5.150 6.281 1.00 87.88 209 ARG A C 1
ATOM 1703 O O . ARG A 1 209 ? -21.315 4.008 5.950 1.00 87.88 209 ARG A O 1
ATOM 1710 N N . ARG A 1 210 ? -21.531 6.228 5.680 1.00 90.31 210 ARG A N 1
ATOM 1711 C CA . ARG A 1 210 ? -22.566 6.143 4.632 1.00 90.31 210 ARG A CA 1
ATOM 1712 C C . ARG A 1 210 ? -22.106 5.330 3.420 1.00 90.31 210 ARG A C 1
ATOM 1714 O O . ARG A 1 210 ? -22.880 4.553 2.863 1.00 90.31 210 ARG A O 1
ATOM 1721 N N . LEU A 1 211 ? -20.844 5.489 3.004 1.00 89.50 211 LEU A N 1
ATOM 1722 C CA . LEU A 1 211 ? -20.274 4.697 1.914 1.00 89.50 211 LEU A CA 1
ATOM 1723 C C . LEU A 1 211 ? -20.265 3.206 2.273 1.00 89.50 211 LEU A C 1
ATOM 1725 O O . LEU A 1 211 ? -20.699 2.393 1.463 1.00 89.50 211 LEU A O 1
ATOM 1729 N N . LEU A 1 212 ? -19.814 2.846 3.474 1.00 89.31 212 LEU A N 1
ATOM 1730 C CA . LEU A 1 212 ? -19.769 1.457 3.934 1.00 89.31 212 LEU A CA 1
ATOM 1731 C C . LEU A 1 212 ? -21.165 0.832 4.033 1.00 89.31 212 LEU A C 1
ATOM 1733 O O . LEU A 1 212 ? -21.373 -0.265 3.514 1.00 89.31 212 LEU A O 1
ATOM 1737 N N . GLU A 1 213 ? -22.132 1.558 4.592 1.00 89.94 213 GLU A N 1
ATOM 1738 C CA . GLU A 1 213 ? -23.529 1.123 4.674 1.00 89.94 213 GLU A CA 1
ATOM 1739 C C . GLU A 1 213 ? -24.135 0.881 3.286 1.00 89.94 213 GLU A C 1
ATOM 1741 O O . GLU A 1 213 ? -24.795 -0.134 3.072 1.00 89.94 213 GLU A O 1
ATOM 1746 N N . SER A 1 214 ? -23.847 1.751 2.308 1.00 91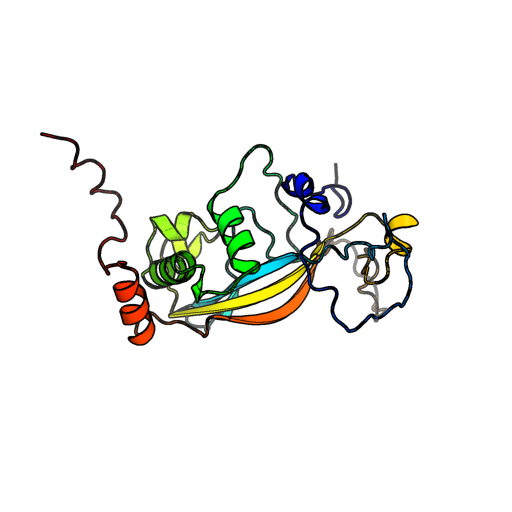.31 214 SER A N 1
ATOM 1747 C CA . SER A 1 214 ? -24.314 1.572 0.923 1.00 91.31 214 SER A CA 1
ATOM 1748 C C . SER A 1 214 ? -23.781 0.295 0.260 1.00 91.31 214 SER A C 1
ATOM 1750 O O . SER A 1 214 ? -24.396 -0.227 -0.666 1.00 91.31 214 SER A O 1
ATOM 1752 N N . GLN A 1 215 ? -22.638 -0.210 0.735 1.00 88.56 215 GLN A N 1
ATOM 1753 C CA . GLN A 1 215 ? -22.016 -1.452 0.274 1.00 88.56 215 GLN A CA 1
ATOM 1754 C C . GLN A 1 215 ? -22.441 -2.672 1.113 1.00 88.56 215 GLN A C 1
ATOM 1756 O O . GLN A 1 215 ? -21.941 -3.772 0.884 1.00 88.56 215 GLN A O 1
ATOM 1761 N N . GLY A 1 216 ? -23.348 -2.496 2.082 1.00 87.00 216 GLY A N 1
ATOM 1762 C CA . GLY A 1 216 ? -23.815 -3.557 2.977 1.00 87.00 216 GLY A CA 1
ATOM 1763 C C . GLY A 1 216 ? -22.846 -3.898 4.113 1.00 87.00 216 GLY A C 1
ATOM 1764 O O . GLY A 1 216 ? -22.984 -4.949 4.739 1.00 87.00 216 GLY A O 1
ATOM 1765 N N . PHE A 1 217 ? -21.854 -3.044 4.392 1.00 84.62 217 PHE A N 1
ATOM 1766 C CA . PHE A 1 217 ? -20.985 -3.200 5.556 1.00 84.62 217 PHE A CA 1
ATOM 1767 C C . PHE A 1 217 ? -21.614 -2.507 6.764 1.00 84.62 217 PHE A C 1
ATOM 1769 O O . PHE A 1 217 ? -21.733 -1.285 6.801 1.00 84.62 217 PHE A O 1
ATOM 1776 N N . HIS A 1 218 ? -22.003 -3.294 7.764 1.00 77.25 218 HIS A N 1
ATOM 1777 C CA . HIS A 1 218 ? -22.551 -2.789 9.022 1.00 77.25 218 HIS A CA 1
ATOM 1778 C C . HIS A 1 218 ? -21.454 -2.640 10.089 1.00 77.25 218 HIS A C 1
ATOM 1780 O O . HIS A 1 218 ? -20.453 -3.360 10.068 1.00 77.25 218 HIS A O 1
ATOM 1786 N N . GLU A 1 219 ? -21.650 -1.727 11.048 1.00 67.00 219 GLU A N 1
ATOM 1787 C CA . GLU A 1 219 ? -20.656 -1.411 12.092 1.00 67.00 219 GLU A CA 1
ATOM 1788 C C . GLU A 1 219 ? -20.288 -2.614 12.981 1.00 67.00 219 GLU A C 1
ATOM 1790 O O . GLU A 1 219 ? -19.195 -2.656 13.550 1.00 67.00 219 GLU A O 1
ATOM 1795 N N . ASN A 1 220 ? -21.138 -3.641 13.053 1.00 62.00 220 ASN A N 1
ATOM 1796 C CA . ASN A 1 220 ? -20.957 -4.727 14.005 1.00 62.00 220 ASN A CA 1
ATOM 1797 C C . ASN A 1 220 ? -19.830 -5.711 13.645 1.00 62.00 220 ASN A C 1
ATOM 1799 O O . ASN A 1 220 ? -19.685 -6.181 12.517 1.00 62.00 220 ASN A O 1
ATOM 1803 N N . MET A 1 221 ? -19.096 -6.081 14.701 1.00 59.38 221 MET A N 1
ATOM 1804 C CA . MET A 1 221 ? -18.149 -7.191 14.817 1.00 59.38 221 MET A CA 1
ATOM 1805 C C . MET A 1 221 ? -16.746 -6.971 14.219 1.00 59.38 221 MET A C 1
ATOM 1807 O O . MET A 1 221 ? -16.354 -7.548 13.205 1.00 59.38 221 MET A O 1
ATOM 1811 N N . CYS A 1 222 ? -15.889 -6.259 14.962 1.00 65.06 222 CYS A N 1
ATOM 1812 C CA . CYS A 1 222 ? -14.556 -6.824 15.190 1.00 65.06 222 CYS A CA 1
ATOM 1813 C C . CYS A 1 222 ? -14.801 -8.108 15.995 1.00 65.06 222 CYS A C 1
ATOM 1815 O O . CYS A 1 222 ? -14.985 -8.017 17.202 1.00 65.06 222 CYS A O 1
ATOM 1817 N N . LEU A 1 223 ? -14.943 -9.266 15.341 1.00 57.38 223 LEU A N 1
ATOM 1818 C CA . LEU A 1 223 ? -15.197 -10.542 16.021 1.00 57.38 223 LEU A CA 1
ATOM 1819 C C . LEU A 1 223 ? -14.237 -10.686 17.208 1.00 57.38 223 LEU A C 1
ATOM 1821 O O . LEU A 1 223 ? -13.040 -10.912 17.013 1.00 57.38 223 LEU A O 1
ATOM 1825 N N . LEU A 1 224 ? -14.761 -10.509 18.423 1.00 55.41 224 LEU A N 1
ATOM 1826 C CA . LEU A 1 224 ? -14.056 -10.875 19.637 1.00 55.41 224 LEU A CA 1
ATOM 1827 C C . LEU A 1 224 ? -13.802 -12.377 19.512 1.00 55.41 224 LEU A C 1
ATOM 1829 O O . LEU A 1 224 ? -14.680 -13.136 19.092 1.00 55.41 224 LEU A O 1
ATOM 1833 N N . SER A 1 225 ? -12.575 -12.795 19.806 1.00 50.66 225 SER A N 1
ATOM 1834 C CA . SER A 1 225 ? -12.103 -14.179 19.670 1.00 50.66 225 SER A CA 1
ATOM 1835 C C . SER A 1 225 ? -13.008 -15.219 20.336 1.00 50.66 225 SER A C 1
ATOM 1837 O O . SER A 1 225 ? -12.931 -16.395 19.992 1.00 50.66 225 SER A O 1
ATOM 1839 N N . ASP A 1 226 ? -13.888 -14.787 21.237 1.00 46.31 226 ASP A N 1
ATOM 1840 C CA . ASP A 1 226 ? -14.656 -15.653 22.120 1.00 46.31 226 ASP A CA 1
ATOM 1841 C C . ASP A 1 226 ? -16.037 -16.040 21.563 1.00 46.31 226 ASP A C 1
ATOM 1843 O O . ASP A 1 226 ? -16.664 -16.965 22.079 1.00 46.31 226 ASP A O 1
ATOM 1847 N N . GLU A 1 227 ? -16.517 -15.405 20.486 1.00 44.84 227 GLU A N 1
ATOM 1848 C CA . GLU A 1 227 ? -17.856 -15.701 19.940 1.00 44.84 227 GLU A CA 1
ATOM 1849 C C . GLU A 1 227 ? -17.870 -16.766 18.835 1.00 44.84 227 GLU A C 1
ATOM 1851 O O . GLU A 1 227 ? -18.905 -17.383 18.583 1.00 44.84 227 GLU A O 1
ATOM 1856 N N . LYS A 1 228 ? -16.727 -17.080 18.207 1.00 44.62 228 LYS A N 1
ATOM 1857 C CA . LYS A 1 228 ? -16.689 -18.099 17.138 1.00 44.62 228 LYS A CA 1
ATOM 1858 C C . LYS A 1 228 ? -16.903 -19.534 17.625 1.00 44.62 228 LYS A C 1
ATOM 1860 O O . LYS A 1 228 ? -17.321 -20.366 16.827 1.00 44.62 228 LYS A O 1
ATOM 1865 N N . CYS A 1 229 ? -16.656 -19.832 18.900 1.00 38.84 229 CYS A N 1
ATOM 1866 C CA . CYS A 1 229 ? -16.829 -21.188 19.436 1.00 38.84 229 CYS A CA 1
ATOM 1867 C C . CYS A 1 229 ? -18.215 -21.460 20.042 1.00 38.84 229 CYS A C 1
ATOM 1869 O O . CYS A 1 229 ? -18.435 -22.566 20.524 1.00 38.84 229 CYS A O 1
ATOM 1871 N N . LYS A 1 230 ? -19.151 -20.499 20.023 1.00 37.94 230 LYS A N 1
ATOM 1872 C CA . LYS A 1 230 ? -20.500 -20.682 20.597 1.00 37.94 230 LYS A CA 1
ATOM 1873 C C . LYS A 1 230 ? -21.619 -20.884 19.573 1.00 37.94 230 LYS A C 1
ATOM 1875 O O . LYS A 1 230 ? -22.737 -21.170 19.969 1.00 37.94 230 LYS A O 1
ATOM 1880 N N . LEU A 1 231 ? -21.339 -20.779 18.273 1.00 39.72 231 LEU A N 1
ATOM 1881 C CA . LEU A 1 231 ? -22.357 -20.907 17.216 1.00 39.72 231 LEU A CA 1
ATOM 1882 C C . LEU A 1 231 ? -22.436 -22.309 16.578 1.00 39.72 231 LEU A C 1
ATOM 1884 O O . LEU A 1 231 ? -22.996 -22.454 15.498 1.00 39.72 231 LEU A O 1
ATOM 1888 N N . LEU A 1 232 ? -21.880 -23.339 17.226 1.00 39.53 232 LEU A N 1
ATOM 1889 C CA . LEU A 1 232 ? -21.981 -24.742 16.784 1.00 39.53 232 LEU A CA 1
ATOM 1890 C C . LEU A 1 232 ? -22.378 -25.700 17.921 1.00 39.53 232 LEU A C 1
ATOM 1892 O O . LEU A 1 232 ? -22.010 -26.872 17.908 1.00 39.53 232 LEU A O 1
ATOM 1896 N N . SER A 1 233 ? -23.120 -25.206 18.909 1.00 39.66 233 SER A N 1
ATOM 1897 C CA . SER A 1 233 ? -23.825 -26.050 19.872 1.00 39.66 233 SER A CA 1
ATOM 1898 C C . SER A 1 233 ? -25.309 -25.719 19.808 1.00 39.66 233 SER A C 1
ATOM 1900 O O . SER A 1 233 ? -25.742 -24.811 20.509 1.00 39.66 233 SER A O 1
ATOM 1902 N N . ASP A 1 234 ? -26.012 -26.386 18.897 1.00 36.97 234 ASP A N 1
ATOM 1903 C CA . ASP A 1 234 ? -27.386 -26.887 19.041 1.00 36.97 234 ASP A CA 1
ATOM 1904 C C . ASP A 1 234 ? -27.673 -27.874 17.896 1.00 36.97 234 ASP A C 1
ATOM 1906 O O . ASP A 1 234 ? -27.365 -27.541 16.725 1.00 36.97 234 ASP A O 1
#

Secondary structure (DSSP, 8-state):
----TTS---GGGGGTTT---S---GGG------SGGGPPP---EEEEEEEEEEE-STT--EEEPPBSSS---TTSPPPP-TT---HHHHHHHHHHTS-GGG-HHHHHHHHHHHTT-HHHHTTBS-HHHHHTSS-EEEEEEEEEEEEE-----HHHHTSTT-----TTTT-S--PPP-S---------EEEEEEEEEEEEEETT-HHHHHHHHHTT--S-----TTSTTSTT--